Protein AF-0000000078833094 (afdb_homodimer)

Organism: Myxococcus xanthus (strain DK1622) (NCBI:txid246197)

Structure (mmCIF, N/CA/C/O backbone):
data_AF-0000000078833094-model_v1
#
loop_
_entity.id
_entity.type
_entity.pdbx_description
1 polymer Lipoprotein
#
loop_
_atom_site.group_PDB
_atom_site.id
_atom_site.type_symbol
_atom_site.label_atom_id
_atom_site.label_alt_id
_atom_site.label_comp_id
_atom_site.label_asym_id
_atom_site.label_entity_id
_atom_site.label_seq_id
_atom_site.pdbx_PDB_ins_code
_atom_site.Cartn_x
_atom_site.Cartn_y
_atom_site.Cartn_z
_atom_site.occupancy
_atom_site.B_iso_or_equiv
_atom_site.auth_seq_id
_atom_site.auth_comp_id
_atom_site.auth_asym_id
_atom_site.auth_atom_id
_atom_site.pdbx_PDB_model_num
ATOM 1 N N . MET A 1 1 ? 67.812 16.422 13.93 1 19.09 1 MET A N 1
ATOM 2 C CA . MET A 1 1 ? 69.062 15.672 13.641 1 19.09 1 MET A CA 1
ATOM 3 C C . MET A 1 1 ? 68.75 14.312 13.039 1 19.09 1 MET A C 1
ATOM 5 O O . MET A 1 1 ? 69.562 13.727 12.336 1 19.09 1 MET A O 1
ATOM 9 N N . ARG A 1 2 ? 67.812 13.516 13.664 1 22.06 2 ARG A N 1
ATOM 10 C CA . ARG A 1 2 ? 67.938 12.07 13.836 1 22.06 2 ARG A CA 1
ATOM 11 C C . ARG A 1 2 ? 67.625 11.336 12.523 1 22.06 2 ARG A C 1
ATOM 13 O O . ARG A 1 2 ? 66.562 11.477 11.945 1 22.06 2 ARG A O 1
ATOM 20 N N . SER A 1 3 ? 68.625 10.773 11.898 1 20.44 3 SER A N 1
ATOM 21 C CA . SER A 1 3 ? 68.875 10.414 10.5 1 20.44 3 SER A CA 1
ATOM 22 C C . SER A 1 3 ? 68.25 9.055 10.164 1 20.44 3 SER A C 1
ATOM 24 O O . SER A 1 3 ? 68.688 8.398 9.211 1 20.44 3 SER A O 1
ATOM 26 N N . PRO A 1 4 ? 67.188 8.516 10.914 1 25.22 4 PRO A N 1
ATOM 27 C CA . PRO A 1 4 ? 67.375 7.062 10.812 1 25.22 4 PRO A CA 1
ATOM 28 C C . PRO A 1 4 ? 67.312 6.566 9.367 1 25.22 4 PRO A C 1
ATOM 30 O O . PRO A 1 4 ? 66.625 7.168 8.531 1 25.22 4 PRO A O 1
ATOM 33 N N . ILE A 1 5 ? 68.25 5.68 9 1 21.48 5 ILE A N 1
ATOM 34 C CA . ILE A 1 5 ? 68.875 4.961 7.883 1 21.48 5 ILE A CA 1
ATOM 35 C C . ILE A 1 5 ? 67.875 3.969 7.297 1 21.48 5 ILE A C 1
ATOM 37 O O . ILE A 1 5 ? 67 3.451 8.016 1 21.48 5 ILE A O 1
ATOM 41 N N . ARG A 1 6 ? 68.062 3.299 5.902 1 21.16 6 ARG A N 1
ATOM 42 C CA . ARG A 1 6 ? 67.688 2.844 4.57 1 21.16 6 ARG A CA 1
ATOM 43 C C . ARG A 1 6 ? 67.438 1.337 4.555 1 21.16 6 ARG A C 1
ATOM 45 O O . ARG A 1 6 ? 66.938 0.789 3.561 1 21.16 6 ARG A O 1
ATOM 52 N N . PHE A 1 7 ? 67.438 0.347 5.641 1 20.3 7 PHE A N 1
ATOM 53 C CA . PHE A 1 7 ? 68.062 -0.897 5.188 1 20.3 7 PHE A CA 1
ATOM 54 C C . PHE A 1 7 ? 67.188 -1.587 4.152 1 20.3 7 PHE A C 1
ATOM 56 O O . PHE A 1 7 ? 66 -1.829 4.395 1 20.3 7 PHE A O 1
ATOM 63 N N . SER A 1 8 ? 67.5 -1.794 2.674 1 19.84 8 SER A N 1
ATOM 64 C CA . SER A 1 8 ? 67.188 -2.213 1.311 1 19.84 8 SER A CA 1
ATOM 65 C C . SER A 1 8 ? 67.25 -3.73 1.169 1 19.84 8 SER A C 1
ATOM 67 O O . SER A 1 8 ? 68.375 -4.301 1.062 1 19.84 8 SER A O 1
ATOM 69 N N . ALA A 1 9 ? 66.688 -4.625 2.064 1 19.42 9 ALA A N 1
ATOM 70 C CA . ALA A 1 9 ? 67.125 -6.02 1.892 1 19.42 9 ALA A CA 1
ATOM 71 C C . ALA A 1 9 ? 66.688 -6.551 0.528 1 19.42 9 ALA A C 1
ATOM 73 O O . ALA A 1 9 ? 65.5 -6.461 0.168 1 19.42 9 ALA A O 1
ATOM 74 N N . MET A 1 10 ? 67.562 -7.023 -0.534 1 19.27 10 MET A N 1
ATOM 75 C CA . MET A 1 10 ? 67.875 -7.465 -1.898 1 19.27 10 MET A CA 1
ATOM 76 C C . MET A 1 10 ? 67.5 -8.93 -2.084 1 19.27 10 MET A C 1
ATOM 78 O O . MET A 1 10 ? 68.375 -9.805 -2.09 1 19.27 10 MET A O 1
ATOM 82 N N . ILE A 1 11 ? 66.688 -9.68 -1.289 1 21.61 11 ILE A N 1
ATOM 83 C CA . ILE A 1 11 ? 66.875 -11.109 -1.502 1 21.61 11 ILE A CA 1
ATOM 84 C C . ILE A 1 11 ? 66.5 -11.461 -2.947 1 21.61 11 ILE A C 1
ATOM 86 O O . ILE A 1 11 ? 65.438 -11.078 -3.455 1 21.61 11 ILE A O 1
ATOM 90 N N . LEU A 1 12 ? 67.438 -12.25 -3.814 1 19.2 12 LEU A N 1
ATOM 91 C CA . LEU A 1 12 ? 67.938 -12.867 -5.027 1 19.2 12 LEU A CA 1
ATOM 92 C C . LEU A 1 12 ? 67.062 -13.992 -5.508 1 19.2 12 LEU A C 1
ATOM 94 O O . LEU A 1 12 ? 66.5 -14.742 -4.695 1 19.2 12 LEU A O 1
ATOM 98 N N . MET A 1 13 ? 66.562 -14.117 -6.969 1 20.55 13 MET A N 1
ATOM 99 C CA . MET A 1 13 ? 65.75 -14.672 -8.031 1 20.55 13 MET A CA 1
ATOM 100 C C . MET A 1 13 ? 66.188 -16.094 -8.391 1 20.55 13 MET A C 1
ATOM 102 O O . MET A 1 13 ? 65.812 -16.609 -9.438 1 20.55 13 MET A O 1
ATOM 106 N N . SER A 1 14 ? 66.812 -17.016 -7.594 1 20.16 14 SER A N 1
ATOM 107 C CA . SER A 1 14 ? 67.562 -18.062 -8.305 1 20.16 14 SER A CA 1
ATOM 108 C C . SER A 1 14 ? 66.562 -18.953 -9.078 1 20.16 14 SER A C 1
ATOM 110 O O . SER A 1 14 ? 65.562 -19.438 -8.531 1 20.16 14 SER A O 1
ATOM 112 N N . ALA A 1 15 ? 66.688 -19.141 -10.555 1 21.75 15 ALA A N 1
ATOM 113 C CA . ALA A 1 15 ? 66.188 -19.734 -11.773 1 21.75 15 ALA A CA 1
ATOM 114 C C . ALA A 1 15 ? 66.375 -21.25 -11.797 1 21.75 15 ALA A C 1
ATOM 116 O O . ALA A 1 15 ? 66.188 -21.891 -12.836 1 21.75 15 ALA A O 1
ATOM 117 N N . LEU A 1 16 ? 66.625 -22.062 -10.805 1 19.73 16 LEU A N 1
ATOM 118 C CA . LEU A 1 16 ? 67.312 -23.297 -11.195 1 19.73 16 LEU A CA 1
ATOM 119 C C . LEU A 1 16 ? 66.438 -24.125 -12.133 1 19.73 16 LEU A C 1
ATOM 121 O O . LEU A 1 16 ? 65.25 -24.25 -11.914 1 19.73 16 LEU A O 1
ATOM 125 N N . MET A 1 17 ? 66.938 -24.609 -13.445 1 22.25 17 MET A N 1
ATOM 126 C CA . MET A 1 17 ? 66.812 -25.312 -14.727 1 22.25 17 MET A CA 1
ATOM 127 C C . MET A 1 17 ? 66.562 -26.797 -14.508 1 22.25 17 MET A C 1
ATOM 129 O O . MET A 1 17 ? 67.438 -27.562 -14.172 1 22.25 17 MET A O 1
ATOM 133 N N . GLY A 1 18 ? 65.688 -27.266 -13.586 1 21.06 18 GLY A N 1
ATOM 134 C CA . GLY A 1 18 ? 65.875 -28.688 -13.359 1 21.06 18 GLY A CA 1
ATOM 135 C C . GLY A 1 18 ? 65.562 -29.531 -14.586 1 21.06 18 GLY A C 1
ATOM 136 O O . GLY A 1 18 ? 64.75 -29.141 -15.43 1 21.06 18 GLY A O 1
ATOM 137 N N . VAL A 1 19 ? 66.312 -30.625 -14.977 1 22.3 19 VAL A N 1
ATOM 138 C CA . VAL A 1 19 ? 66.75 -31.547 -16.016 1 22.3 19 VAL A CA 1
ATOM 139 C C . VAL A 1 19 ? 65.625 -32.531 -16.344 1 22.3 19 VAL A C 1
ATOM 141 O O . VAL A 1 19 ? 65.688 -33.219 -17.375 1 22.3 19 VAL A O 1
ATOM 144 N N . GLY A 1 20 ? 64.75 -33 -15.414 1 23.42 20 GLY A N 1
ATOM 145 C CA . GLY A 1 20 ? 64.688 -34.469 -15.43 1 23.42 20 GLY A CA 1
ATOM 146 C C . GLY A 1 20 ? 64.188 -35.031 -16.734 1 23.42 20 GLY A C 1
ATOM 147 O O . GLY A 1 20 ? 63.594 -34.281 -17.531 1 23.42 20 GLY A O 1
ATOM 148 N N . CYS A 1 21 ? 63.906 -36.469 -16.812 1 25.02 21 CYS A N 1
ATOM 149 C CA . CYS A 1 21 ? 63.906 -37.656 -17.641 1 25.02 21 CYS A CA 1
ATOM 150 C C . CYS A 1 21 ? 62.719 -37.688 -18.594 1 25.02 21 CYS A C 1
ATOM 152 O O . CYS A 1 21 ? 61.594 -37.375 -18.188 1 25.02 21 CYS A O 1
ATOM 154 N N . ASN A 1 22 ? 62.969 -37.781 -19.875 1 23.7 22 ASN A N 1
ATOM 155 C CA . ASN A 1 22 ? 62.281 -37.719 -21.156 1 23.7 22 ASN A CA 1
ATOM 156 C C . ASN A 1 22 ? 61.312 -38.906 -21.328 1 23.7 22 ASN A C 1
ATOM 158 O O . ASN A 1 22 ? 61.469 -39.688 -22.281 1 23.7 22 ASN A O 1
ATOM 162 N N . GLY A 1 23 ? 61 -39.656 -20.219 1 26.23 23 GLY A N 1
ATOM 163 C CA . GLY A 1 23 ? 60.5 -40.938 -20.641 1 26.23 23 GLY A CA 1
ATOM 164 C C . GLY A 1 23 ? 59.375 -40.844 -21.656 1 26.23 23 GLY A C 1
ATOM 165 O O . GLY A 1 23 ? 58.719 -39.781 -21.766 1 26.23 23 GLY A O 1
ATOM 166 N N . ALA A 1 24 ? 59.281 -41.906 -22.5 1 25.97 24 ALA A N 1
ATOM 167 C CA . ALA A 1 24 ? 58.531 -42.188 -23.719 1 25.97 24 ALA A CA 1
ATOM 168 C C . ALA A 1 24 ? 57.031 -42 -23.5 1 25.97 24 ALA A C 1
ATOM 170 O O . ALA A 1 24 ? 56.5 -42.312 -22.422 1 25.97 24 ALA A O 1
ATOM 171 N N . GLN A 1 25 ? 56.406 -41.062 -24.156 1 21.98 25 GLN A N 1
ATOM 172 C CA . GLN A 1 25 ? 55.062 -40.5 -24.156 1 21.98 25 GLN A CA 1
ATOM 173 C C . GLN A 1 25 ? 54.031 -41.562 -24.547 1 21.98 25 GLN A C 1
ATOM 175 O O . GLN A 1 25 ? 54.031 -42.062 -25.672 1 21.98 25 GLN A O 1
ATOM 180 N N . PRO A 1 2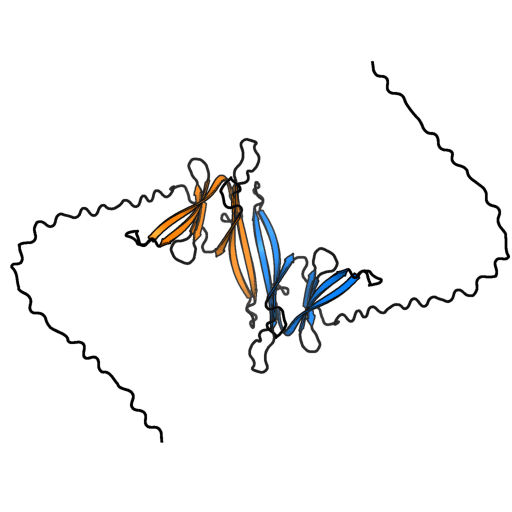6 ? 53.969 -42.656 -23.672 1 28.66 26 PRO A N 1
ATOM 181 C CA . PRO A 1 26 ? 53.062 -43.594 -24.328 1 28.66 26 PRO A CA 1
ATOM 182 C C . PRO A 1 26 ? 51.812 -42.906 -24.891 1 28.66 26 PRO A C 1
ATOM 184 O O . PRO A 1 26 ? 51.438 -41.844 -24.438 1 28.66 26 PRO A O 1
ATOM 187 N N . GLN A 1 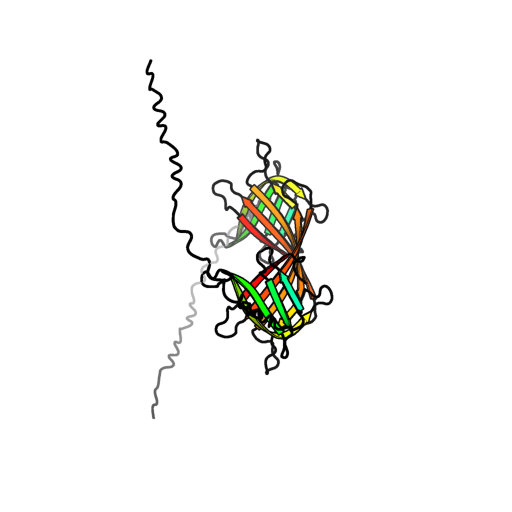27 ? 51.469 -43.344 -26.156 1 24.27 27 GLN A N 1
ATOM 188 C CA . GLN A 1 27 ? 50.375 -42.844 -26.984 1 24.27 27 GLN A CA 1
ATOM 189 C C . GLN A 1 27 ? 49.062 -42.812 -26.234 1 24.27 27 GLN A C 1
ATOM 191 O O . GLN A 1 27 ? 48.719 -43.781 -25.531 1 24.27 27 GLN A O 1
ATOM 196 N N . ASP A 1 28 ? 48.594 -41.625 -25.812 1 24.14 28 ASP A N 1
ATOM 197 C CA . ASP A 1 28 ? 47.406 -41.281 -25 1 24.14 28 ASP A CA 1
ATOM 198 C C . ASP A 1 28 ? 46.156 -42 -25.516 1 24.14 28 ASP A C 1
ATOM 200 O O . ASP A 1 28 ? 45.875 -41.969 -26.719 1 24.14 28 ASP A O 1
ATOM 204 N N . PRO A 1 29 ? 45.812 -43.094 -24.812 1 28.05 29 PRO A N 1
ATOM 205 C CA . PRO A 1 29 ? 44.625 -43.844 -25.188 1 28.05 29 PRO A CA 1
ATOM 206 C C . PRO A 1 29 ? 43.469 -42.938 -25.641 1 28.05 29 PRO A C 1
ATOM 208 O O . PRO A 1 29 ? 43.5 -41.719 -25.359 1 28.05 29 PRO A O 1
ATOM 211 N N . ALA A 1 30 ? 42.438 -43.594 -26.453 1 25.11 30 ALA A N 1
ATOM 212 C CA . ALA A 1 30 ? 41.25 -43.125 -27.141 1 25.11 30 ALA A CA 1
ATOM 213 C C . ALA A 1 30 ? 40.406 -42.219 -26.234 1 25.11 30 ALA A C 1
ATOM 215 O O . ALA A 1 30 ? 40.375 -42.406 -25.016 1 25.11 30 ALA A O 1
ATOM 216 N N . ALA A 1 31 ? 40.344 -40.875 -26.547 1 24.47 31 ALA A N 1
ATOM 217 C CA . ALA A 1 31 ? 39.469 -39.844 -26 1 24.47 31 ALA A CA 1
ATOM 218 C C . ALA A 1 31 ? 38.094 -40.375 -25.703 1 24.47 31 ALA A C 1
ATOM 220 O O . ALA A 1 31 ? 37.344 -40.75 -26.609 1 24.47 31 ALA A O 1
ATOM 221 N N . GLU A 1 32 ? 37.938 -41.25 -24.719 1 25.22 32 GLU A N 1
ATOM 222 C CA . GLU A 1 32 ? 36.562 -41.594 -24.422 1 25.22 32 GLU A CA 1
ATOM 223 C C . GLU A 1 32 ? 35.656 -40.375 -24.391 1 25.22 32 GLU A C 1
ATOM 225 O O . GLU A 1 32 ? 36 -39.344 -23.781 1 25.22 32 GLU A O 1
ATOM 230 N N . ALA A 1 33 ? 34.812 -40.188 -25.406 1 23.88 33 ALA A N 1
ATOM 231 C CA . ALA A 1 33 ? 33.75 -39.188 -25.484 1 23.88 33 ALA A CA 1
ATOM 232 C C . ALA A 1 33 ? 33.031 -39.062 -24.156 1 23.88 33 ALA A C 1
ATOM 234 O O . ALA A 1 33 ? 32.5 -40.031 -23.641 1 23.88 33 ALA A O 1
ATOM 235 N N . GLU A 1 34 ? 33.594 -38.281 -23.25 1 25.84 34 GLU A N 1
ATOM 236 C CA . GLU A 1 34 ? 32.812 -37.969 -22.062 1 25.84 34 GLU A CA 1
ATOM 237 C C . GLU A 1 34 ? 31.344 -37.719 -22.438 1 25.84 34 GLU A C 1
ATOM 239 O O . GLU A 1 34 ? 31.047 -36.812 -23.219 1 25.84 34 GLU A O 1
ATOM 244 N N . VAL A 1 35 ? 30.562 -38.75 -22.531 1 23.75 35 VAL A N 1
ATOM 245 C CA . VAL A 1 35 ? 29.125 -38.562 -22.547 1 23.75 35 VAL A CA 1
ATOM 246 C C . VAL A 1 35 ? 28.719 -37.531 -21.5 1 23.75 35 VAL A C 1
ATOM 248 O O . VAL A 1 35 ? 28.875 -37.781 -20.297 1 23.75 35 VAL A O 1
ATOM 251 N N . ILE A 1 36 ? 29.031 -36.281 -21.734 1 25.14 36 ILE A N 1
ATOM 252 C CA . ILE A 1 36 ? 28.359 -35.25 -20.906 1 25.14 36 ILE A CA 1
ATOM 253 C C . ILE A 1 36 ? 26.891 -35.625 -20.75 1 25.14 36 ILE A C 1
ATOM 255 O O . ILE A 1 36 ? 26.141 -35.656 -21.719 1 25.14 36 ILE A O 1
ATOM 259 N N . ALA A 1 37 ? 26.641 -36.438 -19.797 1 25.23 37 ALA A N 1
ATOM 260 C CA . ALA A 1 37 ? 25.234 -36.594 -19.422 1 25.23 37 ALA A CA 1
ATOM 261 C C . ALA A 1 37 ? 24.516 -35.281 -19.391 1 25.23 37 ALA A C 1
ATOM 263 O O . ALA A 1 37 ? 24.906 -34.344 -18.656 1 25.23 37 ALA A O 1
ATOM 264 N N . GLU A 1 38 ? 24.094 -34.75 -20.516 1 25.78 38 GLU A N 1
ATOM 265 C CA . GLU A 1 38 ? 23.094 -33.688 -20.484 1 25.78 38 GLU A CA 1
ATOM 266 C C . GLU A 1 38 ? 22.062 -33.906 -19.391 1 25.78 38 GLU A C 1
ATOM 268 O O . GLU A 1 38 ? 21.266 -34.844 -19.469 1 25.78 38 GLU A O 1
ATOM 273 N N . THR A 1 39 ? 22.484 -33.906 -18.125 1 25.45 39 THR A N 1
ATOM 274 C CA . THR A 1 39 ? 21.359 -33.906 -17.188 1 25.45 39 THR A CA 1
ATOM 275 C C . THR A 1 39 ? 20.203 -33.094 -17.734 1 25.45 39 THR A C 1
ATOM 277 O O . THR A 1 39 ? 20.344 -31.906 -18.047 1 25.45 39 THR A O 1
ATOM 280 N N . ALA A 1 40 ? 19.406 -33.75 -18.484 1 25.73 40 ALA A N 1
ATOM 281 C CA . ALA A 1 40 ? 18.094 -33.219 -18.812 1 25.73 40 ALA A CA 1
ATOM 282 C C . ALA A 1 40 ? 17.484 -32.469 -17.641 1 25.73 40 ALA A C 1
ATOM 284 O O . ALA A 1 40 ? 17.203 -33.062 -16.594 1 25.73 40 ALA A O 1
ATOM 285 N N . GLU A 1 41 ? 18.031 -31.312 -17.266 1 30.92 41 GLU A N 1
ATOM 286 C CA . GLU A 1 41 ? 17.188 -30.469 -16.422 1 30.92 41 GLU A CA 1
ATOM 287 C C . GLU A 1 41 ? 15.711 -30.672 -16.734 1 30.92 41 GLU A C 1
ATOM 289 O O . GLU A 1 41 ? 15.273 -30.391 -17.859 1 30.92 41 GLU A O 1
ATOM 294 N N . VAL A 1 42 ? 15.172 -31.688 -16.219 1 29.27 42 VAL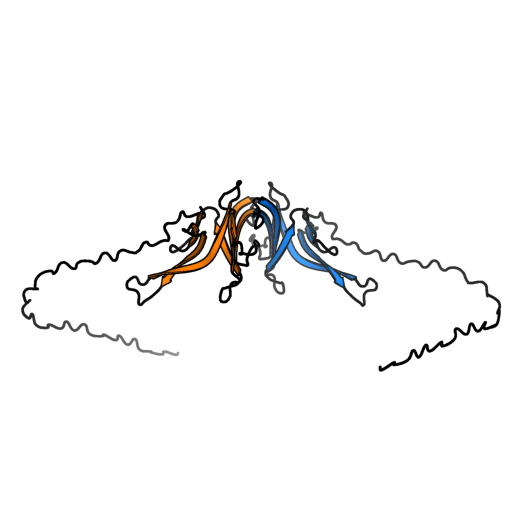 A N 1
ATOM 295 C CA . VAL A 1 42 ? 13.719 -31.797 -16.25 1 29.27 42 VAL A CA 1
ATOM 296 C C . VAL A 1 42 ? 13.086 -30.406 -16.078 1 29.27 42 VAL A C 1
ATOM 298 O O . VAL A 1 42 ? 13.156 -29.828 -15 1 29.27 42 VAL A O 1
ATOM 301 N N . LYS A 1 43 ? 13.266 -29.547 -16.984 1 33.34 43 LYS A N 1
ATOM 302 C CA . LYS A 1 43 ? 12.297 -28.453 -17.109 1 33.34 43 LYS A CA 1
ATOM 303 C C . LYS A 1 43 ? 10.875 -28.969 -16.922 1 33.34 43 LYS A C 1
ATOM 305 O O . LYS A 1 43 ? 10.18 -29.281 -17.891 1 33.34 43 LYS A O 1
ATOM 310 N N . GLN A 1 44 ? 10.734 -29.953 -16.125 1 32.88 44 GLN A N 1
ATOM 311 C CA . GLN A 1 44 ? 9.328 -30.266 -15.875 1 32.88 44 GLN A CA 1
ATOM 312 C C . GLN A 1 44 ? 8.555 -29.031 -15.43 1 32.88 44 GLN A C 1
ATOM 314 O O . GLN A 1 44 ? 8.469 -28.75 -14.234 1 32.88 44 GLN A O 1
ATOM 319 N N . GLY A 1 45 ? 9.008 -27.859 -15.836 1 35.72 45 GLY A N 1
ATOM 320 C CA . GLY A 1 45 ? 8.055 -26.797 -15.578 1 35.72 45 GLY A CA 1
ATOM 321 C C . GLY A 1 45 ? 6.613 -27.219 -15.789 1 35.72 45 GLY A C 1
ATOM 322 O O . GLY A 1 45 ? 6.328 -28.047 -16.656 1 35.72 45 GLY A O 1
ATOM 323 N N . ALA A 1 46 ? 5.867 -27.625 -14.82 1 38.59 46 ALA A N 1
ATOM 324 C CA . ALA A 1 46 ? 4.449 -27.75 -15.141 1 38.59 46 ALA A CA 1
ATOM 325 C C . ALA A 1 46 ? 4.09 -26.922 -16.375 1 38.59 46 ALA A C 1
ATOM 327 O O . ALA A 1 46 ? 4.285 -25.703 -16.375 1 38.59 46 ALA A O 1
ATOM 328 N N . VAL A 1 47 ? 4.426 -27.25 -17.516 1 43.75 47 VAL A N 1
ATOM 329 C CA . VAL A 1 47 ? 4.191 -26.672 -18.828 1 43.75 47 VAL A CA 1
ATOM 330 C C . VAL A 1 47 ? 2.82 -26 -18.875 1 43.75 47 VAL A C 1
ATOM 332 O O . VAL A 1 47 ? 2.041 -26.219 -19.797 1 43.75 47 VAL A O 1
ATOM 335 N N . GLY A 1 48 ? 2.092 -26.109 -17.781 1 58.53 48 GLY A N 1
ATOM 336 C CA . GLY A 1 48 ? 0.808 -25.469 -18 1 58.53 48 GLY A CA 1
ATOM 337 C C . GLY A 1 48 ? 0.933 -24.016 -18.391 1 58.53 48 GLY A C 1
ATOM 338 O O . GLY A 1 48 ? 2.02 -23.438 -18.328 1 58.53 48 GLY A O 1
ATOM 339 N N . ASP A 1 49 ? 0.005 -23.484 -19.125 1 85.75 49 ASP A N 1
ATOM 340 C CA . ASP A 1 49 ? -0.079 -22.094 -19.562 1 85.75 49 ASP A CA 1
ATOM 341 C C . ASP A 1 49 ? 0.048 -21.141 -18.375 1 85.75 49 ASP A C 1
ATOM 343 O O . ASP A 1 49 ? -0.673 -21.266 -17.391 1 85.75 49 ASP A O 1
ATOM 347 N N . VAL A 1 50 ? 1.186 -20.469 -18.391 1 92.69 50 VAL A N 1
ATOM 348 C CA . VAL A 1 50 ? 1.392 -19.469 -17.344 1 92.69 50 VAL A CA 1
ATOM 349 C C . VAL A 1 50 ? 0.295 -18.422 -17.422 1 92.69 50 VAL A C 1
ATOM 351 O O . VAL A 1 50 ? 0.083 -17.812 -18.469 1 92.69 50 VAL A O 1
ATOM 354 N N . VAL A 1 51 ? -0.375 -18.266 -16.297 1 96.12 51 VAL A N 1
ATOM 355 C CA . VAL A 1 51 ? -1.487 -17.328 -16.234 1 96.12 51 VAL A CA 1
ATOM 356 C C . VAL A 1 51 ? -0.997 -15.992 -15.695 1 96.12 51 VAL A C 1
ATOM 358 O O . VAL A 1 51 ? -1.516 -14.938 -16.062 1 96.12 51 VAL A O 1
ATOM 361 N N . LEU A 1 52 ? 0.005 -16.078 -14.828 1 97.75 52 LEU A N 1
ATOM 362 C CA . LEU A 1 52 ? 0.639 -14.898 -14.234 1 97.75 52 LEU A CA 1
ATOM 363 C C . LEU A 1 52 ? 2.098 -15.188 -13.891 1 97.75 52 LEU A C 1
ATOM 365 O O . LEU A 1 52 ? 2.418 -16.25 -13.352 1 97.75 52 LEU A O 1
ATOM 369 N N . ARG A 1 53 ? 2.932 -14.305 -14.219 1 97.19 53 ARG A N 1
ATOM 370 C CA . ARG A 1 53 ? 4.332 -14.367 -13.82 1 97.19 53 ARG A CA 1
ATOM 371 C C . ARG A 1 53 ? 4.84 -12.992 -13.398 1 97.19 53 ARG A C 1
ATOM 373 O O . ARG A 1 53 ? 4.652 -12.008 -14.117 1 97.19 53 ARG A O 1
ATOM 380 N N . CYS A 1 54 ? 5.387 -12.945 -12.305 1 97.62 54 CYS A N 1
ATOM 381 C CA . CYS A 1 54 ? 6.016 -11.734 -11.797 1 97.62 54 CYS A CA 1
ATOM 382 C C . CYS A 1 54 ? 7.469 -11.992 -11.414 1 97.62 54 CYS A C 1
ATOM 384 O O . CYS A 1 54 ? 7.746 -12.812 -10.539 1 97.62 54 CYS A O 1
ATOM 386 N N . ASP A 1 55 ? 8.312 -11.227 -11.93 1 95.81 55 ASP A N 1
ATOM 387 C CA . ASP A 1 55 ? 9.742 -11.445 -11.719 1 95.81 55 ASP A CA 1
ATOM 388 C C . ASP A 1 55 ? 10.297 -10.492 -10.672 1 95.81 55 ASP A C 1
ATOM 390 O O . ASP A 1 55 ? 9.938 -9.312 -10.648 1 95.81 55 ASP A O 1
ATOM 394 N N . GLU A 1 56 ? 11.07 -11.031 -9.859 1 91.94 56 GLU A N 1
ATOM 395 C CA . GLU A 1 56 ? 11.867 -10.164 -9 1 91.94 56 GLU A CA 1
ATOM 396 C C . GLU A 1 56 ? 13.109 -9.656 -9.734 1 91.94 56 GLU A C 1
ATOM 398 O O . GLU A 1 56 ? 13.523 -10.234 -10.742 1 91.94 56 GLU A O 1
ATOM 403 N N . PHE A 1 57 ? 13.578 -8.484 -9.312 1 76.75 57 PHE A N 1
ATOM 404 C CA . PHE A 1 57 ? 14.688 -7.828 -9.992 1 76.75 57 PHE A CA 1
ATOM 405 C C . PHE A 1 57 ? 15.891 -8.758 -10.094 1 76.75 57 PHE A C 1
ATOM 407 O O . PHE A 1 57 ? 16.547 -8.828 -11.133 1 76.75 57 PHE A O 1
ATOM 414 N N . GLN A 1 58 ? 16.234 -9.531 -9.062 1 68.5 58 GLN A N 1
ATOM 415 C CA . GLN A 1 58 ? 17.5 -10.258 -9.133 1 68.5 58 GLN A CA 1
ATOM 416 C C . GLN A 1 58 ? 17.266 -11.766 -8.992 1 68.5 58 GLN A C 1
ATOM 418 O O . GLN A 1 58 ? 16.422 -12.195 -8.211 1 68.5 58 GLN A O 1
ATOM 423 N N . GLY A 1 59 ? 18.047 -12.523 -9.82 1 69.69 59 GLY A N 1
ATOM 424 C CA . GLY A 1 59 ? 18.375 -13.898 -9.469 1 69.69 59 GLY A CA 1
ATOM 425 C C . GLY A 1 59 ? 17.391 -14.906 -10.016 1 69.69 59 GLY A C 1
ATOM 426 O O . GLY A 1 59 ? 17.312 -16.031 -9.539 1 69.69 59 GLY A O 1
ATOM 427 N N . GLY A 1 60 ? 16.469 -14.5 -10.898 1 81.75 60 GLY A N 1
ATOM 428 C CA . GLY A 1 60 ? 15.562 -15.492 -11.461 1 81.75 60 GLY A CA 1
ATOM 429 C C . GLY A 1 60 ? 14.383 -15.805 -10.562 1 81.75 60 GLY A C 1
ATOM 430 O O . GLY A 1 60 ? 13.555 -16.656 -10.898 1 81.75 60 GLY A O 1
ATOM 431 N N . THR A 1 61 ? 14.352 -15.148 -9.422 1 90.44 61 THR A N 1
ATOM 432 C CA . THR A 1 61 ? 13.234 -15.336 -8.5 1 90.44 61 THR A CA 1
ATOM 433 C C . THR A 1 61 ? 11.953 -14.742 -9.078 1 90.44 61 THR A C 1
ATOM 435 O O . THR A 1 61 ? 11.969 -13.633 -9.617 1 90.44 61 THR A O 1
ATOM 438 N N . HIS A 1 62 ? 10.914 -15.594 -9.016 1 95.44 62 HIS A N 1
ATOM 439 C CA . HIS A 1 62 ? 9.648 -15.094 -9.539 1 95.44 62 HIS A CA 1
ATOM 440 C C . HIS A 1 62 ? 8.461 -15.812 -8.898 1 95.44 62 HIS A C 1
ATOM 442 O O . HIS A 1 62 ? 8.641 -16.844 -8.25 1 95.44 62 HIS A O 1
ATOM 448 N N . LEU A 1 63 ? 7.414 -15.156 -9.031 1 96.88 63 LEU A N 1
ATOM 449 C CA . LEU A 1 63 ? 6.125 -15.758 -8.711 1 96.88 63 LEU A CA 1
ATOM 450 C C . LEU A 1 63 ? 5.379 -16.156 -9.984 1 96.88 63 LEU A C 1
ATOM 452 O O . LEU A 1 63 ? 5.375 -15.414 -10.969 1 96.88 63 LEU A O 1
ATOM 456 N N . GLU A 1 64 ? 4.77 -17.344 -9.906 1 97.06 64 GLU A N 1
ATOM 457 C CA . GLU A 1 64 ? 4.008 -17.75 -11.078 1 97.06 64 GLU A CA 1
ATOM 458 C C . GLU A 1 64 ? 2.703 -18.438 -10.672 1 97.06 64 GLU A C 1
ATOM 460 O O . GLU A 1 64 ? 2.627 -19.062 -9.617 1 97.06 64 GLU A O 1
ATOM 465 N N . VAL A 1 65 ? 1.763 -18.281 -11.461 1 97.5 65 VAL A N 1
ATOM 466 C CA . VAL A 1 65 ? 0.522 -19.047 -11.461 1 97.5 65 VAL A CA 1
ATOM 467 C C . VAL A 1 65 ? 0.387 -19.812 -12.766 1 97.5 65 VAL A C 1
ATOM 469 O O . VAL A 1 65 ? 0.38 -19.219 -13.852 1 97.5 65 VAL A O 1
ATOM 472 N N . VAL A 1 66 ? 0.263 -21.125 -12.625 1 96.56 66 VAL A N 1
ATOM 473 C CA . VAL A 1 66 ? 0.239 -21.953 -13.82 1 96.56 66 VAL A CA 1
ATOM 474 C C . VAL A 1 66 ? -1.051 -22.781 -13.852 1 96.56 66 VAL A C 1
ATOM 476 O O . VAL A 1 66 ? -1.58 -23.156 -12.805 1 96.56 66 VAL A O 1
ATOM 479 N N . GLN A 1 67 ? -1.554 -22.922 -15.047 1 95.5 67 GLN A N 1
ATOM 480 C CA . GLN A 1 67 ? -2.672 -23.844 -15.242 1 95.5 67 GLN A CA 1
ATOM 481 C C . GLN A 1 67 ? -2.191 -25.281 -15.336 1 95.5 67 GLN A C 1
ATOM 483 O O . GLN A 1 67 ? -1.265 -25.594 -16.078 1 95.5 67 GLN A O 1
ATOM 488 N N . THR A 1 68 ? -2.811 -26.109 -14.5 1 92.31 68 THR A N 1
ATOM 489 C CA . THR A 1 68 ? -2.508 -27.531 -14.516 1 92.31 68 THR A CA 1
ATOM 490 C C . THR A 1 68 ? -3.676 -28.328 -15.094 1 92.31 68 THR A C 1
ATOM 492 O O . THR A 1 68 ? -4.688 -27.75 -15.5 1 92.31 68 THR A O 1
ATOM 495 N N . ALA A 1 69 ? -3.463 -29.625 -15.156 1 90.56 69 ALA A N 1
ATOM 496 C CA . ALA A 1 69 ? -4.516 -30.484 -15.68 1 90.56 69 ALA A CA 1
ATOM 497 C C . ALA A 1 69 ? -5.762 -30.422 -14.797 1 90.56 69 ALA A C 1
ATOM 499 O O . ALA A 1 69 ? -6.883 -30.578 -15.289 1 90.56 69 ALA A O 1
ATOM 500 N N . THR A 1 70 ? -5.594 -30.094 -13.555 1 90 70 THR A N 1
ATOM 501 C CA . THR A 1 70 ? -6.711 -30.203 -12.625 1 90 70 THR A CA 1
ATOM 502 C C . THR A 1 70 ? -7.102 -28.828 -12.094 1 90 70 THR A C 1
ATOM 504 O O . THR A 1 70 ? -8.016 -28.703 -11.281 1 90 70 THR A O 1
ATOM 507 N N . GLY A 1 71 ? -6.441 -27.828 -12.516 1 96 71 GLY A N 1
ATOM 508 C CA . GLY A 1 71 ? -6.75 -26.5 -12 1 96 71 GLY A CA 1
ATOM 509 C C . GLY A 1 71 ? -5.605 -25.516 -12.164 1 96 71 GLY A C 1
ATOM 510 O O . GLY A 1 71 ? -5.09 -25.344 -13.273 1 96 71 GLY A O 1
ATOM 511 N N . PHE A 1 72 ? -5.277 -24.891 -11.078 1 96.19 72 PHE A N 1
ATOM 512 C CA . PHE A 1 72 ? -4.219 -23.891 -11.078 1 96.19 72 PHE A CA 1
ATOM 513 C C . PHE A 1 72 ? -3.297 -24.062 -9.883 1 96.19 72 PHE A C 1
ATOM 515 O O . PHE A 1 72 ? -3.717 -24.578 -8.844 1 96.19 72 PHE A O 1
ATOM 522 N N . GLU A 1 73 ? -2.072 -23.641 -10.055 1 96.38 73 GLU A N 1
ATOM 523 C CA . GLU A 1 73 ? -1.1 -23.672 -8.969 1 96.38 73 GLU A CA 1
ATOM 524 C C . GLU A 1 73 ? -0.272 -22.391 -8.922 1 96.38 73 GLU A C 1
ATOM 526 O O . GLU A 1 73 ? 0.208 -21.922 -9.953 1 96.38 73 GLU A O 1
ATOM 531 N N . ALA A 1 74 ? -0.183 -21.859 -7.766 1 96.69 74 ALA A N 1
ATOM 532 C CA . ALA A 1 74 ? 0.71 -20.719 -7.562 1 96.69 74 ALA A CA 1
ATOM 533 C C . ALA A 1 74 ? 1.977 -21.141 -6.824 1 96.69 74 ALA A C 1
ATOM 535 O O . ALA A 1 74 ? 1.917 -21.938 -5.879 1 96.69 74 ALA A O 1
ATOM 536 N N . ALA A 1 75 ? 3.115 -20.531 -7.254 1 95.31 75 ALA A N 1
ATOM 537 C CA . ALA A 1 75 ? 4.383 -20.875 -6.613 1 95.31 75 ALA A CA 1
ATOM 538 C C . ALA A 1 75 ? 5.34 -19.688 -6.613 1 95.31 75 ALA A C 1
ATOM 540 O O . ALA A 1 75 ? 5.301 -18.844 -7.512 1 95.31 75 ALA A O 1
ATOM 541 N N . TYR A 1 76 ? 6.059 -19.672 -5.586 1 94.75 76 TYR A N 1
ATOM 542 C CA . TYR A 1 76 ? 7.207 -18.766 -5.512 1 94.75 76 TYR A CA 1
ATOM 543 C C . TYR A 1 76 ? 8.508 -19.516 -5.789 1 94.75 76 TYR A C 1
ATOM 545 O O . TYR A 1 76 ? 8.859 -20.453 -5.062 1 94.75 76 TYR A O 1
ATOM 553 N N . VAL A 1 77 ? 9.18 -19.141 -6.867 1 93.12 77 VAL A N 1
ATOM 554 C CA . VAL A 1 77 ? 10.367 -19.859 -7.32 1 93.12 77 VAL A CA 1
ATOM 555 C C . VAL A 1 77 ? 11.609 -19.016 -7.055 1 93.12 77 VAL A C 1
ATOM 557 O O . VAL A 1 77 ? 11.68 -17.859 -7.469 1 93.12 77 VAL A O 1
ATOM 560 N N . SER A 1 78 ? 12.508 -19.578 -6.34 1 89.38 78 SER A N 1
ATOM 561 C CA . SER A 1 78 ? 13.75 -18.875 -6.043 1 89.38 78 SER A CA 1
ATOM 562 C C . SER A 1 78 ? 14.969 -19.766 -6.27 1 89.38 78 SER A C 1
ATOM 564 O O . SER A 1 78 ? 14.836 -21 -6.312 1 89.38 78 SER A O 1
ATOM 566 N N . GLU A 1 79 ? 16.109 -19.062 -6.512 1 83.56 79 GLU A N 1
ATOM 567 C CA . GLU A 1 79 ? 17.375 -19.781 -6.598 1 83.56 79 GLU A CA 1
ATOM 568 C C . GLU A 1 79 ? 18.125 -19.734 -5.27 1 83.56 79 GLU A C 1
ATOM 570 O O . GLU A 1 79 ? 18.391 -18.656 -4.73 1 83.56 79 GLU A O 1
ATOM 575 N N . GLU A 1 80 ? 18.359 -20.844 -4.707 1 80.75 80 GLU A N 1
ATOM 576 C CA . GLU A 1 80 ? 19.062 -20.906 -3.422 1 80.75 80 GLU A CA 1
ATOM 577 C C . GLU A 1 80 ? 20.453 -21.516 -3.574 1 80.75 80 GLU A C 1
ATOM 579 O O . GLU A 1 80 ? 20.688 -22.297 -4.492 1 80.75 80 GLU A O 1
ATOM 584 N N . TYR A 1 81 ? 21.281 -20.953 -2.672 1 80.12 81 TYR A N 1
ATOM 585 C CA . TYR A 1 81 ? 22.656 -21.438 -2.678 1 80.12 81 TYR A CA 1
ATOM 586 C C . TYR A 1 81 ? 22.766 -22.766 -1.947 1 80.12 81 TYR A C 1
ATOM 588 O O . TYR A 1 81 ? 22.188 -22.938 -0.868 1 80.12 81 TYR A O 1
ATOM 596 N N . ASP A 1 82 ? 23.234 -23.781 -2.645 1 77.75 82 ASP A N 1
ATOM 597 C CA . ASP A 1 82 ? 23.594 -25.062 -2.061 1 77.75 82 ASP A CA 1
ATOM 598 C C . ASP A 1 82 ? 25.047 -25.422 -2.367 1 77.75 82 ASP A C 1
ATOM 600 O O . ASP A 1 82 ? 25.375 -25.812 -3.492 1 77.75 82 ASP A O 1
ATOM 604 N N . PRO A 1 83 ? 25.891 -25.203 -1.323 1 74.06 83 PRO A N 1
ATOM 605 C CA . PRO A 1 83 ? 27.312 -25.453 -1.559 1 74.06 83 PRO A CA 1
ATOM 606 C C . PRO A 1 83 ? 27.594 -26.906 -1.986 1 74.06 83 PRO A C 1
ATOM 608 O O . PRO A 1 83 ? 28.656 -27.188 -2.52 1 74.06 83 PRO A O 1
ATOM 611 N N . TRP A 1 84 ? 26.625 -27.672 -1.68 1 77.75 84 TRP A N 1
ATOM 612 C CA . TRP A 1 84 ? 26.859 -29.078 -1.961 1 77.75 84 TRP A CA 1
ATOM 613 C C . TRP A 1 84 ? 26.391 -29.438 -3.365 1 77.75 84 TRP A C 1
ATOM 615 O O . TRP A 1 84 ? 26.641 -30.547 -3.844 1 77.75 84 TRP A O 1
ATOM 625 N N . ASP A 1 85 ? 25.609 -28.438 -3.871 1 63.75 85 ASP A N 1
ATOM 626 C CA . ASP A 1 85 ? 25.203 -28.641 -5.258 1 63.75 85 ASP A CA 1
ATOM 627 C C . ASP A 1 85 ? 26.312 -28.234 -6.219 1 63.75 85 ASP A C 1
ATOM 629 O O . ASP A 1 85 ? 27.031 -27.25 -5.984 1 63.75 85 ASP A O 1
ATOM 633 N N . CYS A 1 86 ? 26.547 -29.094 -7.184 1 70.69 86 CYS A N 1
ATOM 634 C CA . CYS A 1 86 ? 27.578 -28.828 -8.18 1 70.69 86 CYS A CA 1
ATOM 635 C C . CYS A 1 86 ? 27.422 -27.438 -8.773 1 70.69 86 CYS A C 1
ATOM 637 O O . CYS A 1 86 ? 28.406 -26.797 -9.148 1 70.69 86 CYS A O 1
ATOM 639 N N . ARG A 1 87 ? 26.172 -27.062 -8.922 1 67.06 87 ARG A N 1
ATOM 640 C CA . ARG A 1 87 ? 25.906 -25.734 -9.492 1 67.06 87 ARG A CA 1
ATOM 641 C C . ARG A 1 87 ? 25.969 -24.656 -8.422 1 67.06 87 ARG A C 1
ATOM 643 O O . ARG A 1 87 ? 25.844 -23.469 -8.719 1 67.06 87 ARG A O 1
ATOM 650 N N . CYS A 1 88 ? 26.047 -25.062 -7.332 1 76.5 88 CYS A N 1
ATOM 651 C CA . CYS A 1 88 ? 26.125 -24.203 -6.156 1 76.5 88 CYS A CA 1
ATOM 652 C C . CYS A 1 88 ? 24.797 -23.5 -5.906 1 76.5 88 CYS A C 1
ATOM 654 O O . CYS A 1 88 ? 24.656 -22.781 -4.914 1 76.5 88 CYS A O 1
ATOM 656 N N . THR A 1 89 ? 23.891 -23.766 -7.059 1 77.62 89 THR A N 1
ATOM 657 C CA . THR A 1 89 ? 22.562 -23.203 -6.82 1 77.62 89 THR A CA 1
ATOM 658 C C . THR A 1 89 ? 21.484 -24.203 -7.211 1 77.62 89 THR A C 1
ATOM 660 O O . THR A 1 89 ? 21.734 -25.125 -7.992 1 77.62 89 THR A O 1
ATOM 663 N N . TYR A 1 90 ? 20.469 -24.281 -6.438 1 81.81 90 TYR A N 1
ATOM 664 C CA . TYR A 1 90 ? 19.312 -25.062 -6.855 1 81.81 90 TYR A CA 1
ATOM 665 C C . TYR A 1 90 ? 18.047 -24.219 -6.852 1 81.81 90 TYR A C 1
ATOM 667 O O . TYR A 1 90 ? 17.969 -23.203 -6.145 1 81.81 90 TYR A O 1
ATOM 675 N N . THR A 1 91 ? 17.141 -24.578 -7.715 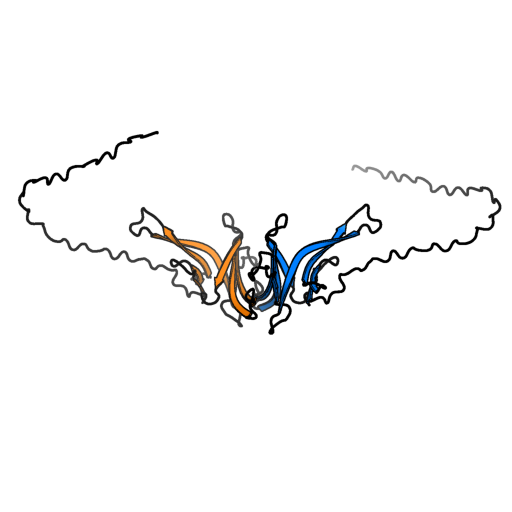1 84.5 91 THR A N 1
ATOM 676 C CA . THR A 1 91 ? 15.844 -23.906 -7.812 1 84.5 91 THR A CA 1
ATOM 677 C C . THR A 1 91 ? 14.883 -24.422 -6.746 1 84.5 91 THR A C 1
ATOM 679 O O . THR A 1 91 ? 14.648 -25.641 -6.645 1 84.5 91 THR A O 1
ATOM 682 N N . LYS A 1 92 ? 14.469 -23.547 -5.848 1 88.31 92 LYS A N 1
ATOM 683 C CA . LYS A 1 92 ? 13.453 -23.875 -4.844 1 88.31 92 LYS A CA 1
ATOM 684 C C . LYS A 1 92 ? 12.078 -23.375 -5.27 1 88.31 92 LYS A C 1
ATOM 686 O O . LYS A 1 92 ? 11.906 -22.188 -5.566 1 88.31 92 LYS A O 1
ATOM 691 N N . ARG A 1 93 ? 11.188 -24.25 -5.32 1 91.5 93 ARG A N 1
ATOM 692 C CA . ARG A 1 93 ? 9.812 -23.938 -5.68 1 91.5 93 ARG A CA 1
ATOM 693 C C . ARG A 1 93 ? 8.883 -24.109 -4.48 1 91.5 93 ARG A C 1
ATOM 695 O O . ARG A 1 93 ? 8.656 -25.234 -4.02 1 91.5 93 ARG A O 1
ATOM 702 N N . GLU A 1 94 ? 8.375 -23.047 -3.988 1 90.94 94 GLU A N 1
ATOM 703 C CA . GLU A 1 94 ? 7.43 -23.094 -2.877 1 90.94 94 GLU A CA 1
ATOM 704 C C . GLU A 1 94 ? 5.996 -22.922 -3.367 1 90.94 94 GLU A C 1
ATOM 706 O O . GLU A 1 94 ? 5.641 -21.875 -3.906 1 90.94 94 GLU A O 1
ATOM 711 N N . ILE A 1 95 ? 5.285 -23.906 -3.098 1 92.94 95 ILE A N 1
ATOM 712 C CA . ILE A 1 95 ? 3.891 -23.859 -3.529 1 92.94 95 ILE A CA 1
ATOM 713 C C . ILE A 1 95 ? 3.078 -23 -2.566 1 92.94 95 ILE A C 1
ATOM 715 O O . ILE A 1 95 ? 3.061 -23.25 -1.36 1 92.94 95 ILE A O 1
ATOM 719 N N . LEU A 1 96 ? 2.391 -22.047 -3.156 1 94.31 96 LEU A N 1
ATOM 720 C CA . LEU A 1 96 ? 1.6 -21.125 -2.35 1 94.31 96 LEU A CA 1
ATOM 721 C C . LEU A 1 96 ? 0.161 -21.625 -2.217 1 94.31 96 LEU A C 1
ATOM 723 O O . LEU A 1 96 ? -0.497 -21.359 -1.208 1 94.31 96 LEU A O 1
ATOM 727 N N . GLY A 1 97 ? -0.303 -22.297 -3.254 1 94.25 97 GLY A N 1
ATOM 728 C CA . GLY A 1 97 ? -1.661 -22.828 -3.23 1 94.25 97 GLY A CA 1
ATOM 729 C C . GLY A 1 97 ? -2.068 -23.484 -4.535 1 94.25 97 GLY A C 1
ATOM 730 O O . GLY A 1 97 ? -1.42 -23.281 -5.566 1 94.25 97 GLY A O 1
ATOM 731 N N . GLN A 1 98 ? -3.074 -24.328 -4.352 1 93.62 98 GLN A N 1
ATOM 732 C CA . GLN A 1 98 ? -3.734 -24.953 -5.496 1 93.62 98 GLN A CA 1
ATOM 733 C C . GLN A 1 98 ? -5.207 -24.562 -5.562 1 93.62 98 GLN A C 1
ATOM 735 O O . GLN A 1 98 ? -5.883 -24.484 -4.531 1 93.62 98 GLN A O 1
ATOM 740 N N . TYR A 1 99 ? -5.578 -24.312 -6.812 1 95.5 99 TYR A N 1
ATOM 741 C CA . TYR A 1 99 ? -6.91 -23.766 -7.02 1 95.5 99 TYR A CA 1
ATOM 742 C C . TYR A 1 99 ? -7.641 -24.5 -8.141 1 95.5 99 TYR A C 1
ATOM 744 O O . TYR A 1 99 ? -7.008 -25.078 -9.023 1 95.5 99 TYR A O 1
ATOM 752 N N . ASN A 1 100 ? -8.945 -24.469 -8.086 1 95.69 100 ASN A N 1
ATOM 753 C CA . ASN A 1 100 ? -9.672 -25.047 -9.203 1 95.69 100 ASN A CA 1
ATOM 754 C C . ASN A 1 100 ? -10.406 -23.984 -10.008 1 95.69 100 ASN A C 1
ATOM 756 O O . ASN A 1 100 ? -10.961 -24.266 -11.078 1 95.69 100 ASN A O 1
ATOM 760 N N . GLN A 1 101 ? -10.352 -22.703 -9.484 1 95.19 101 GLN A N 1
ATOM 761 C CA . GLN A 1 101 ? -10.953 -21.594 -10.227 1 95.19 101 GLN A CA 1
ATOM 762 C C . GLN A 1 101 ? -10.062 -20.359 -10.18 1 95.19 101 GLN A C 1
ATOM 764 O O . GLN A 1 101 ? -9.5 -20.031 -9.133 1 95.19 101 GLN A O 1
ATOM 769 N N . CYS A 1 102 ? -9.961 -19.719 -11.383 1 96 102 CYS A N 1
ATOM 770 C CA . CYS A 1 102 ? -9.305 -18.406 -11.461 1 96 102 CYS A CA 1
ATOM 771 C C . CYS A 1 102 ? -10.102 -17.453 -12.344 1 96 102 CYS A C 1
ATOM 773 O O . CYS A 1 102 ? -10.609 -17.844 -13.391 1 96 102 CYS A O 1
ATOM 775 N N . ARG A 1 103 ? -10.219 -16.297 -11.844 1 95.75 103 ARG A N 1
ATOM 776 C CA . ARG A 1 103 ? -10.867 -15.234 -12.609 1 95.75 103 ARG A CA 1
ATOM 777 C C . ARG A 1 103 ? -9.906 -14.07 -12.859 1 95.75 103 ARG A C 1
ATOM 779 O O . ARG A 1 103 ? -9.133 -13.703 -11.977 1 95.75 103 ARG A O 1
ATOM 786 N N . ARG A 1 104 ? -10 -13.547 -14.062 1 95.75 104 ARG A N 1
ATOM 787 C CA . ARG A 1 104 ? -9.164 -12.414 -14.453 1 95.75 104 ARG A CA 1
ATOM 788 C C . ARG A 1 104 ? -10.016 -11.195 -14.773 1 95.75 104 ARG A C 1
ATOM 790 O O . ARG A 1 104 ? -11.109 -11.32 -15.344 1 95.75 104 ARG A O 1
ATOM 797 N N . SER A 1 105 ? -9.492 -10.102 -14.438 1 95.38 105 SER A N 1
ATOM 798 C CA . SER A 1 105 ? -10.195 -8.859 -14.742 1 95.38 105 SER A CA 1
ATOM 799 C C . SER A 1 105 ? -10.141 -8.555 -16.234 1 95.38 105 SER A C 1
ATOM 801 O O . SER A 1 105 ? -9.141 -8.836 -16.906 1 95.38 105 SER A O 1
ATOM 803 N N . THR A 1 106 ? -11.148 -7.887 -16.75 1 92.06 106 THR A N 1
ATOM 804 C CA . THR A 1 106 ? -11.18 -7.488 -18.141 1 92.06 106 THR A CA 1
ATOM 805 C C . THR A 1 106 ? -10.383 -6.199 -18.359 1 92.06 106 THR A C 1
ATOM 807 O O . THR A 1 106 ? -10.023 -5.867 -19.484 1 92.06 106 THR A O 1
ATOM 810 N N . VAL A 1 107 ? -10.141 -5.465 -17.328 1 92.75 107 VAL A N 1
ATOM 811 C CA . VAL A 1 107 ? -9.422 -4.195 -17.422 1 92.75 107 VAL A CA 1
ATOM 812 C C . VAL A 1 107 ? -7.922 -4.457 -17.562 1 92.75 107 VAL A C 1
ATOM 814 O O . VAL A 1 107 ? -7.234 -3.785 -18.328 1 92.75 107 VAL A O 1
ATOM 817 N N . ASP A 1 108 ? -7.41 -5.371 -16.797 1 95.56 108 ASP A N 1
ATOM 818 C CA . ASP A 1 108 ? -6.023 -5.82 -16.75 1 95.56 108 ASP A CA 1
ATOM 819 C C . ASP A 1 108 ? -5.93 -7.285 -16.328 1 95.56 108 ASP A C 1
ATOM 821 O O . ASP A 1 108 ? -6.227 -7.621 -15.18 1 95.56 108 ASP A O 1
ATOM 825 N N . PRO A 1 109 ? -5.516 -8.148 -17.188 1 95.19 109 PRO A N 1
ATOM 826 C CA . PRO A 1 109 ? -5.551 -9.578 -16.875 1 95.19 109 PRO A CA 1
ATOM 827 C C . PRO A 1 109 ? -4.609 -9.953 -15.734 1 95.19 109 PRO A C 1
ATOM 829 O O . PRO A 1 109 ? -4.688 -11.062 -15.203 1 95.19 109 PRO A O 1
ATOM 832 N N . ARG A 1 110 ? -3.709 -9.055 -15.359 1 96.75 110 ARG A N 1
ATOM 833 C CA . ARG A 1 110 ? -2.838 -9.328 -14.219 1 96.75 110 ARG A CA 1
ATOM 834 C C . ARG A 1 110 ? -3.607 -9.227 -12.906 1 96.75 110 ARG A C 1
ATOM 836 O O . ARG A 1 110 ? -3.154 -9.727 -11.875 1 96.75 110 ARG A O 1
ATOM 843 N N . ILE A 1 111 ? -4.699 -8.539 -12.93 1 97.56 111 ILE A N 1
ATOM 844 C CA . ILE A 1 111 ? -5.613 -8.5 -11.789 1 97.56 111 ILE A CA 1
ATOM 845 C C . ILE A 1 111 ? -6.492 -9.75 -11.789 1 97.56 111 ILE A C 1
ATOM 847 O O . ILE A 1 111 ? -7.324 -9.93 -12.688 1 97.56 111 ILE A O 1
ATOM 851 N N . MET A 1 112 ? -6.309 -10.57 -10.742 1 97.06 112 MET A N 1
ATOM 852 C CA . MET A 1 112 ? -7.016 -11.852 -10.789 1 97.06 112 MET A CA 1
ATOM 853 C C . MET A 1 112 ? -7.23 -12.398 -9.383 1 97.06 112 MET A C 1
ATOM 855 O O . MET A 1 112 ? -6.625 -11.914 -8.422 1 97.06 112 MET A O 1
ATOM 859 N N . ASN A 1 113 ? -8.102 -13.305 -9.266 1 96.94 113 ASN A N 1
ATOM 860 C CA . ASN A 1 113 ? -8.312 -14.133 -8.078 1 96.94 113 ASN A CA 1
ATOM 861 C C . ASN A 1 113 ? -8.336 -15.617 -8.43 1 96.94 113 ASN A C 1
ATOM 863 O O . ASN A 1 113 ? -8.961 -16.016 -9.406 1 96.94 113 ASN A O 1
ATOM 867 N N . CYS A 1 114 ? -7.672 -16.359 -7.699 1 97 114 CYS A N 1
ATOM 868 C CA . CYS A 1 114 ? -7.742 -17.812 -7.766 1 97 114 CYS A CA 1
ATOM 869 C C . CYS A 1 114 ? -8.188 -18.391 -6.434 1 97 114 CYS A C 1
ATOM 871 O O . CYS A 1 114 ? -7.762 -17.938 -5.371 1 97 114 CYS A O 1
ATOM 873 N N . TYR A 1 115 ? -9.039 -19.312 -6.527 1 96 115 TYR A N 1
ATOM 874 C CA . TYR A 1 115 ? -9.57 -19.891 -5.293 1 96 115 TYR A CA 1
ATOM 875 C C . TYR A 1 115 ? -10.031 -21.328 -5.5 1 96 115 TYR A C 1
ATOM 877 O O . TYR A 1 115 ? -10.172 -21.781 -6.641 1 96 115 TYR A O 1
ATOM 885 N N . ARG A 1 116 ? -10.195 -21.938 -4.379 1 94.19 116 ARG A N 1
ATOM 886 C CA . ARG A 1 116 ? -10.688 -23.312 -4.398 1 94.19 116 ARG A CA 1
ATOM 887 C C . ARG A 1 116 ? -12.164 -23.375 -4.02 1 94.19 116 ARG A C 1
ATOM 889 O O . ARG A 1 116 ? -12.57 -22.781 -3.02 1 94.19 116 ARG A O 1
ATOM 896 N N . ILE A 1 117 ? -12.875 -24 -4.852 1 92.94 117 ILE A N 1
ATOM 897 C CA . ILE A 1 117 ? -14.258 -24.297 -4.496 1 92.94 117 ILE A CA 1
ATOM 898 C C . ILE A 1 117 ? -14.336 -25.672 -3.834 1 92.94 117 ILE A C 1
ATOM 900 O O . ILE A 1 117 ? -13.914 -26.672 -4.418 1 92.94 117 ILE A O 1
ATOM 904 N N . GLU A 1 118 ? -14.883 -25.688 -2.695 1 91.94 118 GLU A N 1
ATOM 905 C CA . GLU A 1 118 ? -15.031 -26.953 -1.964 1 91.94 118 GLU A CA 1
ATOM 906 C C . GLU A 1 118 ? -16.219 -27.75 -2.492 1 91.94 118 GLU A C 1
ATOM 908 O O . GLU A 1 118 ? -17.094 -27.203 -3.172 1 91.94 118 GLU A O 1
ATOM 913 N N . PRO A 1 119 ? -16.156 -29.078 -2.117 1 90.31 119 PRO A N 1
ATOM 914 C CA . PRO A 1 119 ? -17.266 -29.906 -2.6 1 90.31 119 PRO A CA 1
ATOM 915 C C . PRO A 1 119 ? -18.641 -29.391 -2.172 1 90.31 119 PRO A C 1
ATOM 917 O O . PRO A 1 119 ? -19.625 -29.625 -2.854 1 90.31 119 PRO A O 1
ATOM 920 N N . SER A 1 120 ? -18.609 -28.641 -1.13 1 91.69 120 SER A N 1
ATOM 921 C CA . SER A 1 120 ? -19.859 -28.047 -0.654 1 91.69 120 SER A CA 1
ATOM 922 C C . SER A 1 120 ? -20.281 -26.891 -1.536 1 91.69 120 SER A C 1
ATOM 924 O O . SER A 1 120 ? -21.406 -26.375 -1.403 1 91.69 120 SER A O 1
ATOM 926 N N . GLY A 1 121 ? -19.469 -26.438 -2.402 1 90.19 121 GLY A N 1
ATOM 927 C CA . GLY A 1 121 ? -19.781 -25.328 -3.287 1 90.19 121 GLY A CA 1
ATOM 928 C C . GLY A 1 121 ? -19.281 -23.984 -2.764 1 90.19 121 GLY A C 1
ATOM 929 O O . GLY A 1 121 ? -19.422 -22.969 -3.438 1 90.19 121 GLY A O 1
ATOM 930 N N . THR A 1 122 ? -18.719 -24.016 -1.592 1 89.75 122 THR A N 1
ATOM 931 C CA . THR A 1 122 ? -18.234 -22.781 -0.986 1 89.75 122 THR A CA 1
ATOM 932 C C . THR A 1 122 ? -16.766 -22.547 -1.311 1 89.75 122 THR A C 1
ATOM 934 O O . THR A 1 122 ? -16.047 -23.484 -1.659 1 89.75 122 THR A O 1
ATOM 937 N N . ILE A 1 123 ? -16.406 -21.25 -1.268 1 89.94 123 ILE A N 1
ATOM 938 C CA . ILE A 1 123 ? -15.008 -20.922 -1.469 1 89.94 123 ILE A CA 1
ATOM 939 C C . ILE A 1 123 ? -14.188 -21.391 -0.268 1 89.94 123 ILE A C 1
ATOM 941 O O . ILE A 1 123 ? -14.539 -21.094 0.879 1 89.94 123 ILE A O 1
ATOM 945 N N . GLY A 1 124 ? -13.172 -22.078 -0.552 1 88.44 124 GLY A N 1
ATOM 946 C CA . GLY A 1 124 ? -12.312 -22.625 0.485 1 88.44 124 GLY A CA 1
ATOM 947 C C . GLY A 1 124 ? -11.383 -21.594 1.097 1 88.44 124 GLY A C 1
ATOM 948 O O . GLY A 1 124 ? -11.57 -20.391 0.914 1 88.44 124 GLY A O 1
ATOM 949 N N . LYS A 1 125 ? -10.453 -22.141 1.878 1 88.5 125 LYS A N 1
ATOM 950 C CA . LYS A 1 125 ? -9.562 -21.266 2.648 1 88.5 125 LYS A CA 1
ATOM 951 C C . LYS A 1 125 ? -8.242 -21.047 1.919 1 88.5 125 LYS A C 1
ATOM 953 O O . LYS A 1 125 ? -7.246 -20.672 2.531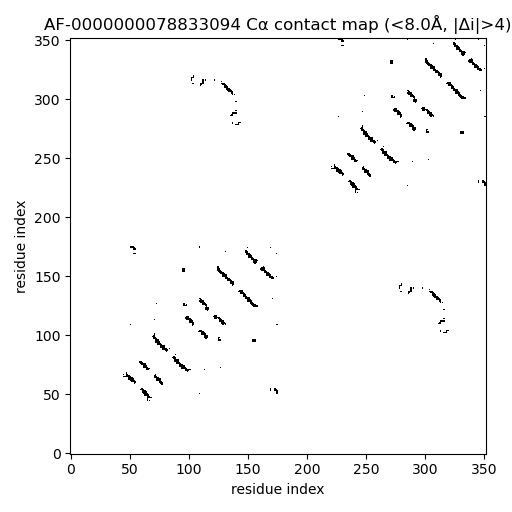 1 88.5 125 LYS A O 1
ATOM 958 N N . VAL A 1 126 ? -8.211 -21.438 0.713 1 93.69 126 VAL A N 1
ATOM 959 C CA . VAL A 1 126 ? -7.039 -21.203 -0.126 1 93.69 126 VAL A CA 1
ATOM 960 C C . VAL A 1 126 ? -7.391 -20.234 -1.252 1 93.69 126 VAL A C 1
ATOM 962 O O . VAL A 1 126 ? -8.227 -20.547 -2.107 1 93.69 126 VAL A O 1
ATOM 965 N N . VAL A 1 127 ? -6.738 -19.016 -1.137 1 95.69 127 VAL A N 1
ATOM 966 C CA . VAL A 1 127 ? -7.082 -17.953 -2.07 1 95.69 127 VAL A CA 1
ATOM 967 C C . VAL A 1 127 ? -5.82 -17.188 -2.473 1 95.69 127 VAL A C 1
ATOM 969 O O . VAL A 1 127 ? -4.941 -16.953 -1.641 1 95.69 127 VAL A O 1
ATOM 972 N N . LEU A 1 128 ? -5.754 -16.891 -3.742 1 97 128 LEU A N 1
ATOM 973 C CA . LEU A 1 128 ? -4.766 -15.953 -4.258 1 97 128 LEU A CA 1
ATOM 974 C C . LEU A 1 128 ? -5.449 -14.75 -4.898 1 97 128 LEU A C 1
ATOM 976 O O . LEU A 1 128 ? -6.375 -14.906 -5.695 1 97 128 LEU A O 1
ATOM 980 N N . SER A 1 129 ? -5.047 -13.586 -4.477 1 97.5 129 SER A N 1
ATOM 981 C CA . SER A 1 129 ? -5.602 -12.359 -5.047 1 97.5 129 SER A CA 1
ATOM 982 C C . SER A 1 129 ? -4.504 -11.367 -5.398 1 97.5 129 SER A C 1
ATOM 984 O O . SER A 1 129 ? -3.525 -11.227 -4.664 1 97.5 129 SER A O 1
ATOM 986 N N . THR A 1 130 ? -4.75 -10.703 -6.547 1 98.19 130 THR A N 1
ATOM 987 C CA . THR A 1 130 ? -3.809 -9.656 -6.945 1 98.19 130 THR A CA 1
ATOM 988 C C . THR A 1 130 ? -4.492 -8.297 -6.965 1 98.19 130 THR A C 1
ATOM 990 O O . THR A 1 130 ? -5.684 -8.195 -7.266 1 98.19 130 THR A O 1
ATOM 993 N N . THR A 1 131 ? -3.809 -7.281 -6.637 1 98.19 131 THR A N 1
ATOM 994 C CA . THR A 1 131 ? -4.27 -5.898 -6.625 1 98.19 131 THR A CA 1
ATOM 995 C C . THR A 1 131 ? -3.285 -4.992 -7.355 1 98.19 131 THR A C 1
ATOM 997 O O . THR A 1 131 ? -2.102 -4.949 -7.016 1 98.19 131 THR A O 1
ATOM 1000 N N . ARG A 1 132 ? -3.688 -4.344 -8.344 1 98.56 132 ARG A N 1
ATOM 1001 C CA . ARG A 1 132 ? -2.863 -3.311 -8.969 1 98.56 132 ARG A CA 1
ATOM 1002 C C . ARG A 1 132 ? -2.879 -2.029 -8.141 1 98.56 132 ARG A C 1
ATOM 1004 O O . ARG A 1 132 ? -3.947 -1.515 -7.801 1 98.56 132 ARG A O 1
ATOM 1011 N N . VAL A 1 133 ? -1.822 -1.584 -7.859 1 98.19 133 VAL A N 1
ATOM 1012 C CA . VAL A 1 133 ? -1.667 -0.392 -7.031 1 98.19 133 VAL A CA 1
ATOM 1013 C C . VAL A 1 133 ? -0.933 0.691 -7.82 1 98.19 133 VAL A C 1
ATOM 1015 O O . VAL A 1 133 ? 0.207 0.493 -8.25 1 98.19 133 VAL A O 1
ATOM 1018 N N . GLN A 1 134 ? -1.549 1.776 -8.031 1 97.56 134 GLN A N 1
ATOM 1019 C CA . GLN A 1 134 ? -0.945 2.939 -8.672 1 97.56 134 GLN A CA 1
ATOM 1020 C C . GLN A 1 134 ? -0.665 4.043 -7.656 1 97.56 134 GLN A C 1
ATOM 1022 O O . GLN A 1 134 ? -1.559 4.449 -6.91 1 97.56 134 GLN A O 1
ATOM 1027 N N . LYS A 1 135 ? 0.529 4.473 -7.652 1 97.25 135 LYS A N 1
ATOM 1028 C CA . LYS A 1 135 ? 0.945 5.5 -6.707 1 97.25 135 LYS A CA 1
ATOM 1029 C C . LYS A 1 135 ? 1.351 6.781 -7.43 1 97.25 135 LYS A C 1
ATOM 1031 O O . LYS A 1 135 ? 2.059 6.734 -8.438 1 97.25 135 LYS A O 1
ATOM 1036 N N . THR A 1 136 ? 0.866 7.852 -7.004 1 96.62 136 THR A N 1
ATOM 1037 C CA . THR A 1 136 ? 1.228 9.18 -7.488 1 96.62 136 THR A CA 1
ATOM 1038 C C . THR A 1 136 ? 1.752 10.047 -6.344 1 96.62 136 THR A C 1
ATOM 1040 O O . THR A 1 136 ? 1.078 10.211 -5.324 1 96.62 136 THR A O 1
ATOM 1043 N N . GLN A 1 137 ? 2.916 10.484 -6.449 1 96.5 137 GLN A N 1
ATOM 1044 C CA . GLN A 1 137 ? 3.527 11.305 -5.406 1 96.5 137 GLN A CA 1
ATOM 1045 C C . GLN A 1 137 ? 4.445 12.367 -6.004 1 96.5 137 GLN A C 1
ATOM 1047 O O . GLN A 1 137 ? 4.754 12.328 -7.199 1 96.5 137 GLN A O 1
ATOM 1052 N N . MET A 1 138 ? 4.77 13.336 -5.113 1 95.94 138 MET A N 1
ATOM 1053 C CA . MET A 1 138 ? 5.742 14.336 -5.535 1 95.94 138 MET A CA 1
ATOM 1054 C C . MET A 1 138 ? 7.137 13.992 -5.023 1 95.94 138 MET A C 1
ATOM 1056 O O . MET A 1 138 ? 7.277 13.398 -3.949 1 95.94 138 MET A O 1
ATOM 1060 N N . VAL A 1 139 ? 8.086 14.312 -5.859 1 93.75 139 VAL A N 1
ATOM 1061 C CA . VAL A 1 139 ? 9.469 14.227 -5.391 1 93.75 139 VAL A CA 1
ATOM 1062 C C . VAL A 1 139 ? 9.734 15.312 -4.355 1 93.75 139 VAL A C 1
ATOM 1064 O O . VAL A 1 139 ? 9.43 16.484 -4.59 1 93.75 139 VAL A O 1
ATOM 1067 N N . ILE A 1 140 ? 10.289 14.867 -3.23 1 91.25 140 ILE A N 1
ATOM 1068 C CA . ILE A 1 140 ? 10.523 15.82 -2.152 1 91.25 140 ILE A CA 1
ATOM 1069 C C . ILE A 1 140 ? 11.422 16.953 -2.648 1 91.25 140 ILE A C 1
ATOM 1071 O O . ILE A 1 140 ? 12.469 16.703 -3.25 1 91.25 140 ILE A O 1
ATOM 1075 N N . GLY A 1 141 ? 11.078 18.188 -2.398 1 88 141 GLY A N 1
ATOM 1076 C CA . GLY A 1 141 ? 11.875 19.344 -2.775 1 88 141 GLY A CA 1
ATOM 1077 C C . GLY A 1 141 ? 11.68 19.75 -4.223 1 88 141 GLY A C 1
ATOM 1078 O O . GLY A 1 141 ? 12.312 20.703 -4.695 1 88 141 GLY A O 1
ATOM 1079 N N . SER A 1 142 ? 10.836 19 -4.922 1 88.56 142 SER A N 1
ATOM 1080 C CA . SER A 1 142 ? 10.578 19.281 -6.328 1 88.56 142 SER A CA 1
ATOM 1081 C C . SER A 1 142 ? 9.078 19.375 -6.609 1 88.56 142 SER A C 1
ATOM 1083 O O . SER A 1 142 ? 8.258 18.969 -5.781 1 88.56 142 SER A O 1
ATOM 1085 N N . SER A 1 143 ? 8.75 19.984 -7.695 1 89.19 143 SER A N 1
ATOM 1086 C CA . SER A 1 143 ? 7.359 20.047 -8.125 1 89.19 143 SER A CA 1
ATOM 1087 C C . SER A 1 143 ? 7.008 18.875 -9.039 1 89.19 143 SER A C 1
ATOM 1089 O O . SER A 1 143 ? 5.875 18.781 -9.516 1 89.19 143 SER A O 1
ATOM 1091 N N . THR A 1 144 ? 7.961 18.062 -9.164 1 93.88 144 THR A N 1
ATOM 1092 C CA . THR A 1 144 ? 7.766 16.953 -10.078 1 93.88 144 THR A CA 1
ATOM 1093 C C . THR A 1 144 ? 6.891 15.875 -9.43 1 93.88 144 THR A C 1
ATOM 1095 O O . THR A 1 144 ? 7.133 15.477 -8.289 1 93.88 144 THR A O 1
ATOM 1098 N N . THR A 1 145 ? 5.883 15.5 -10.211 1 94.81 145 THR A N 1
ATOM 1099 C CA . THR A 1 145 ? 5.027 14.391 -9.789 1 94.81 145 THR A CA 1
ATOM 1100 C C . THR A 1 145 ? 5.43 13.102 -10.492 1 94.81 145 THR A C 1
ATOM 1102 O O . THR A 1 145 ? 5.691 13.102 -11.703 1 94.81 145 THR A O 1
ATOM 1105 N N . VAL A 1 146 ? 5.559 12.078 -9.727 1 95.06 146 VAL A N 1
ATOM 1106 C CA . VAL A 1 146 ? 5.93 10.789 -10.297 1 95.06 146 VAL A CA 1
ATOM 1107 C C . VAL A 1 146 ? 4.793 9.789 -10.086 1 95.06 146 VAL A C 1
ATOM 1109 O O . VAL A 1 146 ? 4.051 9.875 -9.109 1 95.06 146 VAL A O 1
ATOM 1112 N N . ASN A 1 147 ? 4.664 8.938 -11.062 1 95.62 147 ASN A N 1
ATOM 1113 C CA . ASN A 1 147 ? 3.699 7.848 -11.039 1 95.62 147 ASN A CA 1
ATOM 1114 C C . ASN A 1 147 ? 4.375 6.496 -11.234 1 95.62 147 ASN A C 1
ATOM 1116 O O . ASN A 1 147 ? 5.258 6.359 -12.086 1 95.62 147 ASN A O 1
ATOM 1120 N N . TYR A 1 148 ? 3.996 5.582 -10.375 1 94.94 148 TYR A N 1
ATOM 1121 C CA . TYR A 1 148 ? 4.453 4.215 -10.602 1 94.94 148 TYR A CA 1
ATOM 1122 C C . TYR A 1 148 ? 3.4 3.207 -10.156 1 94.94 148 TYR A C 1
ATOM 1124 O O . TYR A 1 148 ? 2.484 3.547 -9.406 1 94.94 148 TYR A O 1
ATOM 1132 N N . SER A 1 149 ? 3.525 2.008 -10.727 1 97 149 SER A N 1
ATOM 1133 C CA . SER A 1 149 ? 2.523 0.972 -10.492 1 97 149 SER A CA 1
ATOM 1134 C C . SER A 1 149 ? 3.164 -0.312 -9.977 1 97 149 SER A C 1
ATOM 1136 O O . SER A 1 149 ? 4.289 -0.647 -10.359 1 97 149 SER A O 1
ATOM 1138 N N . GLU A 1 150 ? 2.396 -0.906 -9.102 1 98.06 150 GLU A N 1
ATOM 1139 C CA . GLU A 1 150 ? 2.816 -2.193 -8.562 1 98.06 150 GLU A CA 1
ATOM 1140 C C . GLU A 1 150 ? 1.667 -3.197 -8.57 1 98.06 150 GLU A C 1
ATOM 1142 O O . GLU A 1 150 ? 0.503 -2.816 -8.703 1 98.06 150 GLU A O 1
ATOM 1147 N N . LEU A 1 151 ? 2.043 -4.445 -8.578 1 98.44 151 LEU A N 1
ATOM 1148 C CA . LEU A 1 151 ? 1.088 -5.527 -8.375 1 98.44 151 LEU A CA 1
ATOM 1149 C C . LEU A 1 151 ? 1.31 -6.199 -7.023 1 98.44 151 LEU A C 1
ATOM 1151 O O . LEU A 1 151 ? 2.383 -6.754 -6.77 1 98.44 151 LEU A O 1
ATOM 1155 N N . SER A 1 152 ? 0.334 -6.051 -6.18 1 98.12 152 SER A N 1
ATOM 1156 C CA . SER A 1 152 ? 0.346 -6.766 -4.906 1 98.12 152 SER A CA 1
ATOM 1157 C C . SER A 1 152 ? -0.326 -8.133 -5.031 1 98.12 152 SER A C 1
ATOM 1159 O O . SER A 1 152 ? -1.427 -8.234 -5.578 1 98.12 152 SER A O 1
ATOM 1161 N N . VAL A 1 153 ? 0.361 -9.156 -4.547 1 97.75 153 VAL A N 1
ATOM 1162 C CA . VAL A 1 153 ? -0.167 -10.516 -4.582 1 97.75 153 VAL A CA 1
ATOM 1163 C C . VAL A 1 153 ? -0.35 -11.031 -3.16 1 97.75 153 VAL A C 1
ATOM 1165 O O . VAL A 1 153 ? 0.604 -11.078 -2.381 1 97.75 153 VAL A O 1
ATOM 1168 N N . ALA A 1 154 ? -1.533 -11.383 -2.85 1 97.31 154 ALA A N 1
ATOM 1169 C CA . ALA A 1 154 ? -1.84 -12 -1.56 1 97.31 154 ALA A CA 1
ATOM 1170 C C . ALA A 1 154 ? -2.195 -13.477 -1.726 1 97.31 154 ALA A C 1
ATOM 1172 O O . ALA A 1 154 ? -3.146 -13.812 -2.432 1 97.31 154 ALA A O 1
ATOM 1173 N N . ALA A 1 155 ? -1.428 -14.242 -1.057 1 96.19 155 ALA A N 1
ATOM 1174 C CA . ALA A 1 155 ? -1.691 -15.68 -1.055 1 96.19 155 ALA A CA 1
ATOM 1175 C C . ALA A 1 155 ? -2.113 -16.156 0.332 1 96.19 155 ALA A C 1
ATOM 1177 O O . ALA A 1 155 ? -1.365 -16 1.301 1 96.19 155 ALA A O 1
ATOM 1178 N N . ILE A 1 156 ? -3.232 -16.656 0.394 1 93.94 156 ILE A N 1
ATOM 1179 C CA . ILE A 1 156 ? -3.777 -17.188 1.639 1 93.94 156 ILE A CA 1
ATOM 1180 C C . ILE A 1 156 ? -3.984 -18.703 1.511 1 93.94 156 ILE A C 1
ATOM 1182 O O . ILE A 1 156 ? -4.652 -19.172 0.584 1 93.94 156 ILE A O 1
ATOM 1186 N N . ASN A 1 157 ? -3.338 -19.422 2.363 1 92.44 157 ASN A N 1
ATOM 1187 C CA . ASN A 1 157 ? -3.482 -20.875 2.432 1 92.44 157 ASN A CA 1
ATOM 1188 C C . ASN A 1 157 ? -3.643 -21.359 3.869 1 92.44 157 ASN A C 1
ATOM 1190 O O . ASN A 1 157 ? -2.662 -21.453 4.609 1 92.44 157 ASN A O 1
ATOM 1194 N N . GLN A 1 158 ? -4.812 -21.594 4.223 1 86.69 158 GLN A N 1
ATOM 1195 C CA . GLN A 1 158 ? -5.09 -21.984 5.602 1 86.69 158 GLN A CA 1
ATOM 1196 C C . GLN A 1 158 ? -5.215 -23.5 5.723 1 86.69 158 GLN A C 1
ATOM 1198 O O . GLN A 1 158 ? -5.797 -24.016 6.688 1 86.69 158 GLN A O 1
ATOM 1203 N N . ASP A 1 159 ? -4.816 -24.172 4.695 1 84.25 159 ASP A N 1
ATOM 1204 C CA . ASP A 1 159 ? -4.727 -25.609 4.852 1 84.25 159 ASP A CA 1
ATOM 1205 C C . ASP A 1 159 ? -3.766 -25.984 5.973 1 84.25 159 ASP A C 1
ATOM 1207 O O . ASP A 1 159 ? -2.816 -25.25 6.258 1 84.25 159 ASP A O 1
ATOM 1211 N N . PRO A 1 160 ? -4.121 -27.047 6.691 1 75.31 160 PRO A N 1
ATOM 1212 C CA . PRO A 1 160 ? -3.242 -27.453 7.785 1 75.31 160 PRO A CA 1
ATOM 1213 C C . PRO A 1 160 ? -1.774 -27.516 7.367 1 75.31 160 PRO A C 1
ATOM 1215 O O . PRO A 1 160 ? -1.454 -28.062 6.312 1 75.31 160 PRO A O 1
ATOM 1218 N N . GLY A 1 161 ? -0.771 -26.906 8.148 1 72.19 161 GLY A N 1
ATOM 1219 C CA . GLY A 1 161 ? 0.664 -26.953 7.918 1 72.19 161 GLY A CA 1
ATOM 1220 C C . GLY A 1 161 ? 1.163 -25.844 7.012 1 72.19 161 GLY A C 1
ATOM 1221 O O . GLY A 1 161 ? 2.365 -25.734 6.77 1 72.19 161 GLY A O 1
ATOM 1222 N N . GLN A 1 162 ? 0.222 -25.188 6.465 1 72 162 GLN A N 1
ATOM 1223 C CA . GLN A 1 162 ? 0.631 -24.156 5.531 1 72 162 GLN A CA 1
ATOM 1224 C C . GLN A 1 162 ? 0.709 -22.797 6.223 1 72 162 GLN A C 1
ATOM 1226 O O . GLN A 1 162 ? 0.196 -22.625 7.328 1 72 162 GLN A O 1
ATOM 1231 N N . THR A 1 163 ? 1.519 -21.938 5.617 1 66.44 163 THR A N 1
ATOM 1232 C CA . THR A 1 163 ? 1.612 -20.562 6.094 1 66.44 163 THR A CA 1
ATOM 1233 C C . THR A 1 163 ? 0.351 -19.781 5.742 1 66.44 163 THR A C 1
ATOM 1235 O O . THR A 1 163 ? -0.059 -19.75 4.578 1 66.44 163 THR A O 1
ATOM 1238 N N . PRO A 1 164 ? -0.217 -19.141 6.711 1 78.88 164 PRO A N 1
ATOM 1239 C CA . PRO A 1 164 ? -1.574 -18.625 6.531 1 78.88 164 PRO A CA 1
ATOM 1240 C C . PRO A 1 164 ? -1.642 -17.484 5.516 1 78.88 164 PRO A C 1
ATOM 1242 O O . PRO A 1 164 ? -2.514 -17.484 4.641 1 78.88 164 PRO A O 1
ATOM 1245 N N . ARG A 1 165 ? -0.95 -16.453 5.527 1 89.25 165 ARG A N 1
ATOM 1246 C CA . ARG A 1 165 ? -1.01 -15.375 4.543 1 89.25 165 ARG A CA 1
ATOM 1247 C C . ARG A 1 165 ? 0.39 -14.898 4.164 1 89.25 165 ARG A C 1
ATOM 1249 O O . ARG A 1 165 ? 1.268 -14.789 5.023 1 89.25 165 ARG A O 1
ATOM 1256 N N . ARG A 1 166 ? 0.672 -14.836 2.828 1 93.25 166 ARG A N 1
ATOM 1257 C CA . ARG A 1 166 ? 1.897 -14.258 2.281 1 93.25 166 ARG A CA 1
ATOM 1258 C C . ARG A 1 166 ? 1.583 -13.156 1.281 1 93.25 166 ARG A C 1
ATOM 1260 O O . ARG A 1 166 ? 0.708 -13.312 0.427 1 93.25 166 ARG A O 1
ATOM 1267 N N . ASP A 1 167 ? 2.277 -12.18 1.478 1 95.62 167 ASP A N 1
ATOM 1268 C CA . ASP A 1 167 ? 2.098 -11.039 0.592 1 95.62 167 ASP A CA 1
ATOM 1269 C C . ASP A 1 167 ? 3.375 -10.742 -0.194 1 95.62 167 ASP A C 1
ATOM 1271 O O . ASP A 1 167 ? 4.477 -10.805 0.357 1 95.62 167 ASP A O 1
ATOM 1275 N N . TYR A 1 168 ? 3.207 -10.445 -1.505 1 95.81 168 TYR A N 1
ATOM 1276 C CA . TYR A 1 168 ? 4.293 -10.062 -2.4 1 95.81 168 TYR A CA 1
ATOM 1277 C C . TYR A 1 168 ? 3.957 -8.773 -3.146 1 95.81 168 TYR A C 1
ATOM 1279 O O . TYR A 1 168 ? 2.787 -8.5 -3.424 1 95.81 168 TYR A O 1
ATOM 1287 N N . VAL A 1 169 ? 4.961 -8.023 -3.43 1 97.25 169 VAL A N 1
ATOM 1288 C CA . VAL A 1 169 ? 4.785 -6.816 -4.227 1 97.25 169 VAL A CA 1
ATOM 1289 C C . VAL A 1 169 ? 5.824 -6.777 -5.344 1 97.25 169 VAL A C 1
ATOM 1291 O O . VAL A 1 169 ? 7.016 -6.977 -5.098 1 97.25 169 VAL A O 1
ATOM 1294 N N . PHE A 1 170 ? 5.305 -6.52 -6.543 1 97 170 PHE A N 1
ATOM 1295 C CA . PHE A 1 170 ? 6.152 -6.441 -7.727 1 97 170 PHE A CA 1
ATOM 1296 C C . PHE A 1 170 ? 5.883 -5.16 -8.5 1 97 170 PHE A C 1
ATOM 1298 O O . PHE A 1 170 ? 4.742 -4.688 -8.555 1 97 170 PHE A O 1
ATOM 1305 N N . PRO A 1 171 ? 7.008 -4.598 -9.117 1 96.5 171 PRO A N 1
ATOM 1306 C CA . PRO A 1 171 ? 6.648 -3.619 -10.148 1 96.5 171 PRO A CA 1
ATOM 1307 C C . PRO A 1 171 ? 5.695 -4.188 -11.195 1 96.5 171 PRO A C 1
ATOM 1309 O O . PRO A 1 171 ? 5.879 -5.32 -11.648 1 96.5 171 PRO A O 1
ATOM 1312 N N . LEU A 1 172 ? 4.707 -3.408 -11.5 1 97.31 172 LEU A N 1
ATOM 1313 C CA . LEU A 1 172 ? 3.709 -3.895 -12.445 1 97.31 172 LEU A CA 1
ATOM 1314 C C . LEU A 1 172 ? 4.363 -4.305 -13.766 1 97.31 172 LEU A C 1
ATOM 1316 O O . LEU A 1 172 ? 3.924 -5.258 -14.406 1 97.31 172 LEU A O 1
ATOM 1320 N N . SER A 1 173 ? 5.402 -3.609 -14.156 1 94.94 173 SER A N 1
ATOM 1321 C CA . SER A 1 173 ? 6.098 -3.848 -15.414 1 94.94 173 SER A CA 1
ATOM 1322 C C . SER A 1 173 ? 6.777 -5.211 -15.422 1 94.94 173 SER A C 1
ATOM 1324 O O . SER A 1 173 ? 7.133 -5.73 -16.484 1 94.94 173 SER A O 1
ATOM 1326 N N . ASP A 1 174 ? 6.949 -5.789 -14.258 1 96.19 174 ASP A N 1
ATOM 1327 C CA . ASP A 1 174 ? 7.656 -7.062 -14.164 1 96.19 174 ASP A CA 1
ATOM 1328 C C . ASP A 1 174 ? 6.676 -8.234 -14.094 1 96.19 174 ASP A C 1
ATOM 1330 O O . ASP A 1 174 ? 7.066 -9.359 -13.797 1 96.19 174 ASP A O 1
ATOM 1334 N N . CYS A 1 175 ? 5.426 -7.91 -14.312 1 97 175 CYS A N 1
ATOM 1335 C CA . CYS A 1 175 ? 4.395 -8.938 -14.273 1 97 175 CYS A CA 1
ATOM 1336 C C . CYS A 1 175 ? 3.707 -9.078 -15.625 1 97 175 CYS A C 1
ATOM 1338 O O . CYS A 1 175 ? 3.457 -8.078 -16.297 1 97 175 CYS A O 1
ATOM 1340 N N . GLN A 1 176 ? 3.43 -10.352 -15.992 1 94 176 GLN A N 1
ATOM 1341 C CA . GLN A 1 176 ? 2.779 -10.625 -17.266 1 94 176 GLN A CA 1
ATOM 1342 C C . GLN A 1 176 ? 1.68 -11.672 -17.125 1 94 176 GLN A C 1
ATOM 1344 O O . GLN A 1 176 ? 1.744 -12.523 -16.234 1 94 176 GLN A O 1
ATOM 1349 N N . MET B 1 1 ? -32.281 -43.062 41.094 1 19.23 1 MET B N 1
ATOM 1350 C CA . MET B 1 1 ? -32.938 -42.625 42.344 1 19.23 1 MET B CA 1
ATOM 1351 C C . MET B 1 1 ? -32.812 -41.094 42.469 1 19.23 1 MET B C 1
ATOM 1353 O O . MET B 1 1 ? -33.594 -40.5 43.219 1 19.23 1 MET B O 1
ATOM 1357 N N . ARG B 1 2 ? -31.641 -40.469 42.281 1 21.33 2 ARG B N 1
ATOM 1358 C CA . ARG B 1 2 ? -31.172 -39.438 43.219 1 21.33 2 ARG B CA 1
ATOM 1359 C C . ARG B 1 2 ? -31.906 -38.125 43.031 1 21.33 2 ARG B C 1
ATOM 1361 O O . ARG B 1 2 ? -31.922 -37.594 41.938 1 21.33 2 ARG B O 1
ATOM 1368 N N . SER B 1 3 ? -32.531 -37.688 44.062 1 20.58 3 SER B N 1
ATOM 1369 C CA . SER B 1 3 ? -33.594 -36.719 44.25 1 20.58 3 SER B CA 1
ATOM 1370 C C . SER B 1 3 ? -33.062 -35.281 44.281 1 20.58 3 SER B C 1
ATOM 1372 O O . SER B 1 3 ? -33.844 -34.312 44.406 1 20.58 3 SER B O 1
ATOM 1374 N N . PRO B 1 4 ? -31.672 -34.969 44.281 1 23.06 4 PRO B N 1
ATOM 1375 C CA . PRO B 1 4 ? -31.562 -33.906 45.281 1 23.06 4 PRO B CA 1
ATOM 1376 C C . PRO B 1 4 ? -32.344 -32.656 44.906 1 23.06 4 PRO B C 1
ATOM 1378 O O . PRO B 1 4 ? -32.688 -32.438 43.75 1 23.06 4 PRO B O 1
ATOM 1381 N N . ILE B 1 5 ? -32.594 -31.719 46 1 20.45 5 ILE B N 1
ATOM 1382 C CA . ILE B 1 5 ? -33.406 -30.734 46.656 1 20.45 5 ILE B CA 1
ATOM 1383 C C . ILE B 1 5 ? -33 -29.328 46.219 1 20.45 5 ILE B C 1
ATOM 1385 O O . ILE B 1 5 ? -33.75 -28.359 46.438 1 20.45 5 ILE B O 1
ATOM 1389 N N . ARG B 1 6 ? -31.812 -28.922 45.656 1 22.67 6 ARG B N 1
ATOM 1390 C CA . ARG B 1 6 ? -31.406 -27.688 46.312 1 22.67 6 ARG B CA 1
ATOM 1391 C C . ARG B 1 6 ? -32.406 -26.562 46.062 1 22.67 6 ARG B C 1
ATOM 1393 O O . ARG B 1 6 ? -33.094 -26.578 45.031 1 22.67 6 ARG B O 1
ATOM 1400 N N . PHE B 1 7 ? -32.406 -25.484 47.031 1 19.47 7 PHE B N 1
ATOM 1401 C CA . PHE B 1 7 ? -33.062 -24.406 47.719 1 19.47 7 PHE B CA 1
ATOM 1402 C C . PHE B 1 7 ? -33.094 -23.141 46.875 1 19.47 7 PHE B C 1
ATOM 1404 O O . PHE B 1 7 ? -32.062 -22.734 46.344 1 19.47 7 PHE B O 1
ATOM 1411 N N . SER B 1 8 ? -34.219 -22.609 46.344 1 20.34 8 SER B N 1
ATOM 1412 C CA . SER B 1 8 ? -34.875 -21.516 45.625 1 20.34 8 SER B CA 1
ATOM 1413 C C . SER B 1 8 ? -34.875 -20.234 46.469 1 20.34 8 SER B C 1
ATOM 1415 O O . SER B 1 8 ? -35.844 -19.953 47.188 1 20.34 8 SER B O 1
ATOM 1417 N N . ALA B 1 9 ? -33.688 -19.984 47.344 1 18.73 9 ALA B N 1
ATOM 1418 C CA . ALA B 1 9 ? -34 -18.922 48.281 1 18.73 9 ALA B CA 1
ATOM 1419 C C . ALA B 1 9 ? -34.406 -17.641 47.562 1 18.73 9 ALA B C 1
ATOM 1421 O O . ALA B 1 9 ? -33.688 -17.172 46.656 1 18.73 9 ALA B O 1
ATOM 1422 N N . MET B 1 10 ? -35.688 -17.203 47.625 1 19.77 10 MET B N 1
ATOM 1423 C CA . MET B 1 10 ? -36.656 -16.172 47.281 1 19.77 10 MET B CA 1
ATOM 1424 C C . MET B 1 10 ? -36.312 -14.859 47.969 1 19.77 10 MET B C 1
ATOM 1426 O O . MET B 1 10 ? -36.562 -14.688 49.156 1 19.77 10 MET B O 1
ATOM 1430 N N . ILE B 1 11 ? -34.938 -14.422 48.031 1 19.83 11 ILE B N 1
ATOM 1431 C CA . ILE B 1 11 ? -34.688 -13.305 48.938 1 19.83 11 ILE B CA 1
ATOM 1432 C C . ILE B 1 11 ? -35.594 -12.125 48.562 1 19.83 11 ILE B C 1
ATOM 1434 O O . ILE B 1 11 ? -35.531 -11.641 47.406 1 19.83 11 ILE B O 1
ATOM 1438 N N . LEU B 1 12 ? -36.688 -11.867 49.281 1 19.06 12 LEU B N 1
ATOM 1439 C CA . LEU B 1 12 ? -37.812 -10.961 49.469 1 19.06 12 LEU B CA 1
ATOM 1440 C C . LEU B 1 12 ? -37.344 -9.547 49.812 1 19.06 12 LEU B C 1
ATOM 1442 O O . LEU B 1 12 ? -37.031 -9.242 50.969 1 19.06 12 LEU B O 1
ATOM 1446 N N . MET B 1 13 ? -36.125 -9.07 49.312 1 20.89 13 MET B N 1
ATOM 1447 C CA . MET B 1 13 ? -35.719 -7.848 50 1 20.89 13 MET B CA 1
ATOM 1448 C C . MET B 1 13 ? -36.781 -6.77 49.875 1 20.89 13 MET B C 1
ATOM 1450 O O . MET B 1 13 ? -37.312 -6.543 48.812 1 20.89 13 MET B O 1
ATOM 1454 N N . SER B 1 14 ? -37.375 -6.285 51 1 18.91 14 SER B N 1
ATOM 1455 C CA . SER B 1 14 ? -38.438 -5.449 51.562 1 18.91 14 SER B CA 1
ATOM 1456 C C . SER B 1 14 ? -38.312 -4.004 51.094 1 18.91 14 SER B C 1
ATOM 1458 O O . SER B 1 14 ? -37.188 -3.461 51.062 1 18.91 14 SER B O 1
ATOM 1460 N N . ALA B 1 15 ? -39.375 -3.371 50.5 1 20.59 15 ALA B N 1
ATOM 1461 C CA . ALA B 1 15 ? -39.875 -2.148 49.875 1 20.59 15 ALA B CA 1
ATOM 1462 C C . ALA B 1 15 ? -40 -1.021 50.875 1 20.59 15 ALA B C 1
ATOM 1464 O O . ALA B 1 15 ? -40.844 -0.121 50.719 1 20.59 15 ALA B O 1
ATOM 1465 N N . LEU B 1 16 ? -39.312 -1.048 52.094 1 19.3 16 LEU B N 1
ATOM 1466 C CA . LEU B 1 16 ? -40 -0.186 53.031 1 19.3 16 LEU B CA 1
ATOM 1467 C C . LEU B 1 16 ? -40.031 1.256 52.562 1 19.3 16 LEU B C 1
ATOM 1469 O O . LEU B 1 16 ? -39.031 1.767 52.031 1 19.3 16 LEU B O 1
ATOM 1473 N N . MET B 1 17 ? -41.281 1.923 52.375 1 21.56 17 MET B N 1
ATOM 1474 C CA . MET B 1 17 ? -41.969 3.139 51.969 1 21.56 17 MET B CA 1
ATOM 1475 C C . MET B 1 17 ? -41.625 4.293 52.906 1 21.56 17 MET B C 1
ATOM 1477 O O . MET B 1 17 ? -42.094 4.34 54.062 1 21.56 17 MET B O 1
ATOM 1481 N N . GLY B 1 18 ? -40.344 4.426 53.344 1 20.75 18 GLY B N 1
ATOM 1482 C CA . GLY B 1 18 ? -40.25 5.355 54.469 1 20.75 18 GLY B CA 1
ATOM 1483 C C . GLY B 1 18 ? -40.875 6.703 54.156 1 20.75 18 GLY B C 1
ATOM 1484 O O . GLY B 1 18 ? -40.875 7.16 53.031 1 20.75 18 GLY B O 1
ATOM 1485 N N . VAL B 1 19 ? -41.656 7.293 55.094 1 23.41 19 VAL B N 1
ATOM 1486 C CA . VAL B 1 19 ? -42.656 8.312 55.406 1 23.41 19 VAL B CA 1
ATOM 1487 C C . VAL B 1 19 ? -42.031 9.695 55.406 1 23.41 19 VAL B C 1
ATOM 1489 O O . VAL B 1 19 ? -42.688 10.703 55.656 1 23.41 19 VAL B O 1
ATOM 1492 N N . GLY B 1 20 ? -40.656 9.805 55.406 1 23.17 20 GLY B N 1
ATOM 1493 C CA . GLY B 1 20 ? -40.281 10.898 56.281 1 23.17 20 GLY B CA 1
ATOM 1494 C C . GLY B 1 20 ? -40.906 12.227 55.875 1 23.17 20 GLY B C 1
ATOM 1495 O O . GLY B 1 20 ? -41.344 12.383 54.719 1 23.17 20 GLY B O 1
ATOM 1496 N N . CYS B 1 21 ? -40.875 13.258 56.875 1 24.75 21 CYS B N 1
ATOM 1497 C CA . CYS B 1 21 ? -41.438 14.523 57.344 1 24.75 21 CYS B CA 1
ATOM 1498 C C . CYS B 1 21 ? -41.219 15.625 56.312 1 24.75 21 CYS B C 1
ATOM 1500 O O . CYS B 1 21 ? -40.156 15.703 55.719 1 24.75 21 CYS B O 1
ATOM 1502 N N . ASN B 1 22 ? -42.281 16.312 56 1 22.8 22 ASN B N 1
ATOM 1503 C CA . ASN B 1 22 ? -42.75 17.344 55.094 1 22.8 22 ASN B CA 1
ATOM 1504 C C . ASN B 1 22 ? -42.031 18.672 55.344 1 22.8 22 ASN B C 1
ATOM 1506 O O . ASN B 1 22 ? -42.688 19.625 55.812 1 22.8 22 ASN B O 1
ATOM 1510 N N . GLY B 1 23 ? -40.875 18.609 56.062 1 25.59 23 GLY B N 1
ATOM 1511 C CA . GLY B 1 23 ? -40.562 19.953 56.5 1 25.59 23 GLY B CA 1
ATOM 1512 C C . GLY B 1 23 ? -40.625 20.984 55.406 1 25.59 23 GLY B C 1
ATOM 1513 O O . GLY B 1 23 ? -40.562 20.625 54.219 1 25.59 23 GLY B O 1
ATOM 1514 N N . ALA B 1 24 ? -40.969 22.234 55.844 1 25.33 24 ALA B N 1
ATOM 1515 C CA . ALA B 1 24 ? -41.406 23.484 55.188 1 25.33 24 ALA B CA 1
ATOM 1516 C C . ALA B 1 24 ? -40.375 23.922 54.156 1 25.33 24 ALA B C 1
ATOM 1518 O O . ALA B 1 24 ? -39.156 23.75 54.312 1 25.33 24 ALA B O 1
ATOM 1519 N N . GLN B 1 25 ? -40.812 24.031 52.938 1 22.97 25 GLN B N 1
ATOM 1520 C CA . GLN B 1 25 ? -40.219 24.344 51.625 1 22.97 25 GLN B CA 1
ATOM 1521 C C . GLN B 1 25 ? -39.625 25.734 51.625 1 22.97 25 GLN B C 1
ATOM 1523 O O . GLN B 1 25 ? -40.344 26.734 51.75 1 22.97 25 GLN B O 1
ATOM 1528 N N . PRO B 1 26 ? -38.594 25.938 52.562 1 27.8 26 PRO B N 1
ATOM 1529 C CA . PRO B 1 26 ? -38.219 27.344 52.5 1 27.8 26 PRO B CA 1
ATOM 1530 C C . PRO B 1 26 ? -38.094 27.859 51.062 1 27.8 26 PRO B C 1
ATOM 1532 O O . PRO B 1 26 ? -37.875 27.078 50.156 1 27.8 26 PRO B O 1
ATOM 1535 N N . GLN B 1 27 ? -38.719 29.078 50.906 1 24.25 27 GLN B N 1
ATOM 1536 C CA . GLN B 1 27 ? -38.844 29.812 49.656 1 24.25 27 GLN B CA 1
ATOM 1537 C C . GLN B 1 27 ? -37.5 30 48.969 1 24.25 27 GLN B C 1
ATOM 1539 O O . GLN B 1 27 ? -36.531 30.422 49.594 1 24.25 27 GLN B O 1
ATOM 1544 N N . ASP B 1 28 ? -37.188 29.125 48.031 1 24.67 28 ASP B N 1
ATOM 1545 C CA . ASP B 1 28 ? -35.938 29 47.281 1 24.67 28 ASP B CA 1
ATOM 1546 C C . ASP B 1 28 ? -35.5 30.344 46.719 1 24.67 28 ASP B C 1
ATOM 1548 O O . ASP B 1 28 ? -36.281 31.031 46.062 1 24.67 28 ASP B O 1
ATOM 1552 N N . PRO B 1 29 ? -34.531 30.938 47.438 1 28.06 29 PRO B N 1
ATOM 1553 C CA . PRO B 1 29 ? -34 32.219 47 1 28.06 29 PRO B CA 1
ATOM 1554 C C . PRO B 1 29 ? -33.844 32.312 45.469 1 28.06 29 PRO B C 1
ATOM 1556 O O . PRO B 1 29 ? -33.906 31.297 44.781 1 28.06 29 PRO B O 1
ATOM 1559 N N . ALA B 1 30 ? -33.469 33.656 45.031 1 24.91 30 ALA B N 1
ATOM 1560 C CA . ALA B 1 30 ? -33.344 34.312 43.719 1 24.91 30 ALA B CA 1
ATOM 1561 C C . ALA B 1 30 ? -32.469 33.5 42.781 1 24.91 30 ALA B C 1
ATOM 1563 O O . ALA B 1 30 ? -31.516 32.844 43.219 1 24.91 30 ALA B O 1
ATOM 1564 N N . ALA B 1 31 ? -33.094 32.906 41.719 1 25.14 31 ALA B N 1
ATOM 1565 C CA . ALA B 1 31 ? -32.531 32.281 40.562 1 25.14 31 ALA B CA 1
ATOM 1566 C C . ALA B 1 31 ? -31.281 33.031 40.062 1 25.14 31 ALA B C 1
ATOM 1568 O O . ALA B 1 31 ? -31.406 34.156 39.562 1 25.14 31 ALA B O 1
ATOM 1569 N N . GLU B 1 32 ? -30.25 33.094 40.906 1 26.06 32 GLU B N 1
ATOM 1570 C CA . GLU B 1 32 ? -29.078 33.719 40.281 1 26.06 32 GLU B CA 1
ATOM 1571 C C . GLU B 1 32 ? -28.844 33.188 38.875 1 26.06 32 GLU B C 1
ATOM 1573 O O . GLU B 1 32 ? -28.922 31.984 38.625 1 26.06 32 GLU B O 1
ATOM 1578 N N . ALA B 1 33 ? -29.094 34.031 37.875 1 24.47 33 ALA B N 1
ATOM 1579 C CA . ALA B 1 33 ? -28.766 33.812 36.469 1 24.47 33 ALA B CA 1
ATOM 1580 C C . ALA B 1 33 ? -27.391 33.188 36.312 1 24.47 33 ALA B C 1
ATOM 1582 O O . ALA B 1 33 ? -26.391 33.75 36.781 1 24.47 33 ALA B O 1
ATOM 1583 N N . GLU B 1 34 ? -27.328 31.875 36.562 1 25.94 34 GLU B N 1
ATOM 1584 C CA . GLU B 1 34 ? -26.062 31.234 36.219 1 25.94 34 GLU B CA 1
ATOM 1585 C C . GLU B 1 34 ? -25.516 31.766 34.906 1 25.94 34 GLU B C 1
ATOM 1587 O O . GLU B 1 34 ? -26.172 31.641 33.875 1 25.94 34 GLU B O 1
ATOM 1592 N N . VAL B 1 35 ? -24.812 32.844 34.969 1 23.97 35 VAL B N 1
ATOM 1593 C CA . VAL B 1 35 ? -23.984 33.219 33.844 1 23.97 35 VAL B CA 1
ATOM 1594 C C . VAL B 1 35 ? -23.281 31.984 33.281 1 23.97 35 VAL B C 1
ATOM 1596 O O . VAL B 1 35 ? -22.484 31.359 33.969 1 23.97 35 VAL B O 1
ATOM 1599 N N . ILE B 1 36 ? -24.016 31.141 32.594 1 24.92 36 ILE B N 1
ATOM 1600 C CA . ILE B 1 36 ? -23.328 30.141 31.797 1 24.92 36 ILE B CA 1
ATOM 1601 C C . ILE B 1 36 ? -22.125 30.766 31.109 1 24.92 36 ILE B C 1
ATOM 1603 O O . ILE B 1 36 ? -22.281 31.656 30.25 1 24.92 36 ILE B O 1
ATOM 1607 N N . ALA B 1 37 ? -21.062 30.875 31.844 1 24.55 37 ALA B N 1
ATOM 1608 C CA . ALA B 1 37 ? -19.812 31.219 31.156 1 24.55 37 ALA B CA 1
ATOM 1609 C C . ALA B 1 37 ? -19.703 30.5 29.812 1 24.55 37 ALA B C 1
ATOM 1611 O O . ALA B 1 37 ? -19.766 29.266 29.766 1 24.55 37 ALA B O 1
ATOM 1612 N N . GLU B 1 38 ? -20.297 30.984 28.781 1 25.66 38 GLU B N 1
ATOM 1613 C CA . GLU B 1 38 ? -19.906 30.547 27.438 1 25.66 38 GLU B CA 1
ATOM 1614 C C . GLU B 1 38 ? -18.406 30.297 27.359 1 25.66 38 GLU B C 1
ATOM 1616 O O . GLU B 1 38 ? -17.609 31.234 27.438 1 25.66 38 GLU B O 1
ATOM 1621 N N . THR B 1 39 ? -17.891 29.328 28.125 1 25.8 39 THR B N 1
ATOM 1622 C CA . THR B 1 39 ? -16.5 29.031 27.797 1 25.8 39 THR B CA 1
ATOM 1623 C C . THR B 1 39 ? -16.25 29.172 26.297 1 25.8 39 THR B C 1
ATOM 1625 O O . THR B 1 39 ? -16.906 28.516 25.484 1 25.8 39 THR B O 1
ATOM 1628 N N . ALA B 1 40 ? -15.906 30.344 25.906 1 25.56 40 ALA B N 1
ATOM 1629 C CA . ALA B 1 40 ? -15.336 30.578 24.578 1 25.56 40 ALA B CA 1
ATOM 1630 C C . ALA B 1 40 ? -14.406 29.438 24.172 1 25.56 40 ALA B C 1
ATOM 1632 O O . ALA B 1 40 ? -13.398 29.172 24.828 1 25.56 40 ALA B O 1
ATOM 1633 N N . GLU B 1 41 ? -14.945 28.281 23.844 1 30.72 41 GLU B N 1
ATOM 1634 C CA . GLU B 1 41 ? -14.086 27.359 23.109 1 30.72 41 GLU B CA 1
ATOM 1635 C C . GLU B 1 41 ? -13.102 28.125 22.219 1 30.72 41 GLU B C 1
ATOM 1637 O O . GLU B 1 41 ? -13.5 28.828 21.297 1 30.72 41 GLU B O 1
ATOM 1642 N N . VAL B 1 42 ? -12.07 28.594 22.812 1 28.69 42 VAL B N 1
ATOM 1643 C CA . VAL B 1 42 ? -10.969 29.109 22 1 28.69 42 VAL B CA 1
ATOM 1644 C C . VAL B 1 42 ? -10.797 28.234 20.75 1 28.69 42 VAL B C 1
ATOM 1646 O O . VAL B 1 42 ? -10.367 27.078 20.859 1 28.69 42 VAL B O 1
ATOM 1649 N N . LYS B 1 43 ? -11.719 28.203 19.891 1 33.09 43 LYS B N 1
ATOM 1650 C CA . LYS B 1 43 ? -11.383 27.859 18.5 1 33.09 43 LYS B CA 1
ATOM 1651 C C . LYS B 1 43 ? -10.055 28.484 18.094 1 33.09 43 LYS B C 1
ATOM 1653 O O . LYS B 1 43 ? -10.031 29.547 17.453 1 33.09 43 LYS B O 1
ATOM 1658 N N . GLN B 1 44 ? -9.203 28.719 19.016 1 33.59 44 GLN B N 1
ATOM 1659 C CA . GLN B 1 44 ? -7.914 29.203 18.547 1 33.59 44 GLN B CA 1
ATOM 1660 C C . GLN B 1 44 ? -7.32 28.281 17.484 1 33.59 44 GLN B C 1
ATOM 1662 O O . GLN B 1 44 ? -6.516 27.406 17.812 1 33.59 44 GLN B O 1
ATOM 1667 N N . GLY B 1 45 ? -8.133 27.422 16.906 1 35.72 45 GLY B N 1
ATOM 1668 C CA . GLY B 1 45 ? -7.48 26.734 15.805 1 35.72 45 GLY B CA 1
ATOM 1669 C C . GLY B 1 45 ? -6.57 27.641 14.992 1 35.72 45 GLY B C 1
ATOM 1670 O O . GLY B 1 45 ? -6.812 28.844 14.883 1 35.72 45 GLY B O 1
ATOM 1671 N N . ALA B 1 46 ? -5.277 27.609 15.125 1 39 46 ALA B N 1
ATOM 1672 C CA . ALA B 1 46 ? -4.477 28.328 14.141 1 39 46 ALA B CA 1
ATOM 1673 C C . ALA B 1 46 ? -5.262 28.531 12.844 1 39 46 ALA B C 1
ATOM 1675 O O . ALA B 1 46 ? -5.699 27.578 12.211 1 39 46 ALA B O 1
ATOM 1676 N N . VAL B 1 47 ? -6.172 29.359 12.742 1 44 47 VAL B N 1
ATOM 1677 C CA . VAL B 1 47 ? -7.043 29.797 11.656 1 44 47 VAL B CA 1
ATOM 1678 C C . VAL B 1 47 ? -6.27 29.781 10.336 1 44 47 VAL B C 1
ATOM 1680 O O . VAL B 1 47 ? -6.238 30.797 9.625 1 44 47 VAL B O 1
ATOM 1683 N N . GLY B 1 48 ? -5 29.438 10.398 1 58.62 48 GLY B N 1
ATOM 1684 C CA . GLY B 1 48 ? -4.402 29.516 9.07 1 58.62 48 GLY B CA 1
ATOM 1685 C C . GLY B 1 48 ? -5.152 28.688 8.039 1 58.62 48 GLY B C 1
ATOM 1686 O O . GLY B 1 48 ? -6.047 27.906 8.383 1 58.62 48 GLY B O 1
ATOM 1687 N N . ASP B 1 49 ? -5.086 29.047 6.797 1 86 49 ASP B N 1
ATOM 1688 C CA . ASP B 1 49 ? -5.691 28.375 5.66 1 86 49 ASP B CA 1
ATOM 1689 C C . ASP B 1 49 ? -5.309 26.891 5.637 1 86 49 ASP B C 1
ATOM 1691 O O . ASP B 1 49 ? -4.121 26.562 5.691 1 86 49 ASP B O 1
ATOM 1695 N N . VAL B 1 50 ? -6.328 26.094 5.93 1 92.62 50 VAL B N 1
ATOM 1696 C CA . VAL B 1 50 ? -6.102 24.656 5.859 1 92.62 50 VAL B CA 1
ATOM 1697 C C . VAL B 1 50 ? -5.656 24.281 4.453 1 92.62 50 VAL B C 1
ATOM 1699 O O . VAL B 1 50 ? -6.336 24.578 3.471 1 92.62 50 VAL B O 1
ATOM 1702 N N . VAL B 1 51 ? -4.5 23.641 4.426 1 96.19 51 VAL B N 1
ATOM 1703 C CA . VAL B 1 51 ? -3.918 23.25 3.148 1 96.19 51 VAL B CA 1
ATOM 1704 C C . VAL B 1 51 ? -4.309 21.812 2.818 1 96.19 51 VAL B C 1
ATOM 1706 O O . VAL B 1 51 ? -4.457 21.453 1.646 1 96.19 51 VAL B O 1
ATOM 1709 N N . LEU B 1 52 ? -4.469 21.031 3.875 1 97.75 52 LEU B N 1
ATOM 1710 C CA . LEU B 1 52 ? -4.883 19.641 3.766 1 97.75 52 LEU B CA 1
ATOM 1711 C C . LEU B 1 52 ? -5.645 19.203 5.016 1 97.75 52 LEU B C 1
ATOM 1713 O O . LEU B 1 52 ? -5.238 19.516 6.137 1 97.75 52 LEU B O 1
ATOM 1717 N N . ARG B 1 53 ? -6.695 18.547 4.816 1 97.19 53 ARG B N 1
ATOM 1718 C CA . ARG B 1 53 ? -7.438 17.922 5.91 1 97.19 53 ARG B CA 1
ATOM 1719 C C . ARG B 1 53 ? -7.926 16.531 5.52 1 97.19 53 ARG B C 1
ATOM 1721 O O . ARG B 1 53 ? -8.516 16.359 4.449 1 97.19 53 ARG B O 1
ATOM 1728 N N . CYS B 1 54 ? -7.645 15.633 6.32 1 97.62 54 CYS B N 1
ATOM 1729 C CA . CYS B 1 54 ? -8.125 14.266 6.145 1 97.62 54 CYS B CA 1
ATOM 1730 C C . CYS B 1 54 ? -8.859 13.789 7.391 1 97.62 54 CYS B C 1
ATOM 1732 O O . CYS B 1 54 ? -8.273 13.719 8.477 1 97.62 54 CYS B O 1
ATOM 1734 N N . ASP B 1 55 ? -10.008 13.344 7.199 1 95.75 55 ASP B N 1
ATOM 1735 C CA . ASP B 1 55 ? -10.844 12.961 8.328 1 95.75 55 ASP B CA 1
ATOM 1736 C C . ASP B 1 55 ? -10.859 11.445 8.516 1 95.75 55 ASP B C 1
ATOM 1738 O O . ASP B 1 55 ? -10.906 10.695 7.539 1 95.75 55 ASP B O 1
ATOM 1742 N N . GLU B 1 56 ? -10.75 11.078 9.703 1 91.81 56 GLU B N 1
ATOM 1743 C CA . GLU B 1 56 ? -11.031 9.68 10.023 1 91.81 56 GLU B CA 1
ATOM 1744 C C . GLU B 1 56 ? -12.531 9.438 10.164 1 91.81 56 GLU B C 1
ATOM 1746 O O . GLU B 1 56 ? -13.297 10.375 10.367 1 91.81 56 GLU B O 1
ATOM 1751 N N . PHE B 1 57 ? -12.93 8.188 9.867 1 74.88 57 PHE B N 1
ATOM 1752 C CA . PHE B 1 57 ? -14.344 7.84 9.852 1 74.88 57 PHE B CA 1
ATOM 1753 C C . PHE B 1 57 ? -15.023 8.234 11.156 1 74.88 57 PHE B C 1
ATOM 1755 O O . PHE B 1 57 ? -16.125 8.781 11.156 1 74.88 57 PHE B O 1
ATOM 1762 N N . GLN B 1 58 ? -14.43 8.039 12.367 1 67.69 58 GLN B N 1
ATOM 1763 C CA . GLN B 1 58 ? -15.195 8.25 13.586 1 67.69 58 GLN B CA 1
ATOM 1764 C C . GLN B 1 58 ? -14.516 9.281 14.484 1 67.69 58 GLN B C 1
ATOM 1766 O O . GLN B 1 58 ? -13.289 9.32 14.578 1 67.69 58 GLN B O 1
ATOM 1771 N N . GLY B 1 59 ? -15.375 10.18 15.094 1 70.12 59 GLY B N 1
ATOM 1772 C CA . GLY B 1 59 ? -15.016 10.828 16.344 1 70.12 59 GLY B CA 1
ATOM 1773 C C . GLY B 1 59 ? -14.336 12.172 16.141 1 70.12 59 GLY B C 1
ATOM 1774 O O . GLY B 1 59 ? -13.68 12.688 17.047 1 70.12 59 GLY B O 1
ATOM 1775 N N . GLY B 1 60 ? -14.32 12.727 14.906 1 81.69 60 GLY B N 1
ATOM 1776 C CA . GLY B 1 60 ? -13.734 14.047 14.75 1 81.69 60 GLY B CA 1
ATOM 1777 C C . GLY B 1 60 ? -12.227 14.016 14.586 1 81.69 60 GLY B C 1
ATOM 1778 O O . GLY B 1 60 ? -11.586 15.062 14.453 1 81.69 60 GLY B O 1
ATOM 1779 N N . THR B 1 61 ? -11.672 12.797 14.625 1 90.69 61 THR B N 1
ATOM 1780 C CA . THR B 1 61 ? -10.234 12.648 14.445 1 90.69 61 THR B CA 1
ATOM 1781 C C . THR B 1 61 ? -9.844 12.953 13 1 90.69 61 THR B C 1
ATOM 1783 O O . THR B 1 61 ? -10.508 12.516 12.062 1 90.69 61 THR B O 1
ATOM 1786 N N . HIS B 1 62 ? -8.805 13.82 12.922 1 95.38 62 HIS B N 1
ATOM 1787 C CA . HIS B 1 62 ? -8.367 14.172 11.578 1 95.38 62 HIS B CA 1
ATOM 1788 C C . HIS B 1 62 ? -6.906 14.602 11.57 1 95.38 62 HIS B C 1
ATOM 1790 O O . HIS B 1 62 ? -6.328 14.867 12.633 1 95.38 62 HIS B O 1
ATOM 1796 N N . LEU B 1 63 ? -6.422 14.523 10.438 1 96.94 63 LEU B N 1
ATOM 1797 C CA . LEU B 1 63 ? -5.117 15.117 10.148 1 96.94 63 LEU B CA 1
ATOM 1798 C C . LEU B 1 63 ? -5.266 16.422 9.391 1 96.94 63 LEU B C 1
ATOM 1800 O O . LEU B 1 63 ? -6.098 16.531 8.484 1 96.94 63 LEU B O 1
ATOM 1804 N N . GLU B 1 64 ? -4.457 17.375 9.805 1 97.12 64 GLU B N 1
ATOM 1805 C CA . GLU B 1 64 ? -4.527 18.656 9.086 1 97.12 64 GLU B CA 1
ATOM 1806 C C . GLU B 1 64 ? -3.137 19.25 8.883 1 97.12 64 GLU B C 1
ATOM 1808 O O . GLU B 1 64 ? -2.236 19.031 9.695 1 97.12 64 GLU B O 1
ATOM 1813 N N . VAL B 1 65 ? -2.994 19.906 7.84 1 97.5 65 VAL B N 1
ATOM 1814 C CA . VAL B 1 65 ? -1.877 20.812 7.559 1 97.5 65 VAL B CA 1
ATOM 1815 C C . VAL B 1 65 ? -2.389 22.234 7.41 1 97.5 65 VAL B C 1
ATOM 1817 O O . VAL B 1 65 ? -3.234 22.516 6.555 1 97.5 65 VAL B O 1
ATOM 1820 N N . VAL B 1 66 ? -1.837 23.109 8.234 1 96.62 66 VAL B N 1
ATOM 1821 C CA . VAL B 1 66 ? -2.336 24.484 8.242 1 96.62 66 VAL B CA 1
ATOM 1822 C C . VAL B 1 66 ? -1.193 25.453 7.949 1 96.62 66 VAL B C 1
ATOM 1824 O O . VAL B 1 66 ? -0.041 25.188 8.297 1 96.62 66 VAL B O 1
ATOM 1827 N N . GLN B 1 67 ? -1.536 26.484 7.215 1 95.56 67 GLN B N 1
ATOM 1828 C CA . GLN B 1 67 ? -0.59 27.562 7.02 1 95.56 67 GLN B CA 1
ATOM 1829 C C . GLN B 1 67 ? -0.584 28.516 8.219 1 95.56 67 GLN B C 1
ATOM 1831 O O . GLN B 1 67 ? -1.642 28.953 8.672 1 95.56 67 GLN B O 1
ATOM 1836 N N . THR B 1 68 ? 0.614 28.719 8.734 1 92.31 68 THR B N 1
ATOM 1837 C CA . THR B 1 68 ? 0.786 29.656 9.836 1 92.31 68 THR B CA 1
ATOM 1838 C C . THR B 1 68 ? 1.491 30.938 9.367 1 92.31 68 THR B C 1
ATOM 1840 O O . THR B 1 68 ? 1.801 31.078 8.188 1 92.31 68 THR B O 1
ATOM 1843 N N . ALA B 1 69 ? 1.667 31.828 10.305 1 90.56 69 ALA B N 1
ATOM 1844 C CA . ALA B 1 69 ? 2.34 33.094 9.977 1 90.56 69 ALA B CA 1
ATOM 1845 C C . ALA B 1 69 ? 3.775 32.844 9.531 1 90.56 69 ALA B C 1
ATOM 1847 O O . ALA B 1 69 ? 4.312 33.594 8.711 1 90.56 69 ALA B O 1
ATOM 1848 N N . THR B 1 70 ? 4.363 31.734 9.969 1 90.12 70 THR B N 1
ATOM 1849 C CA . THR B 1 70 ? 5.785 31.516 9.727 1 90.12 70 THR B CA 1
ATOM 1850 C C . THR B 1 70 ? 6.008 30.312 8.812 1 90.12 70 THR B C 1
ATOM 1852 O O . THR B 1 70 ? 7.148 29.984 8.492 1 90.12 70 THR B O 1
ATOM 1855 N N . GLY B 1 71 ? 4.973 29.703 8.414 1 96 71 GLY B N 1
ATOM 1856 C CA . GLY B 1 71 ? 5.141 28.531 7.578 1 96 71 GLY B CA 1
ATOM 1857 C C . GLY B 1 71 ? 3.934 27.609 7.594 1 96 71 GLY B C 1
ATOM 1858 O O . GLY B 1 71 ? 2.812 28.047 7.328 1 96 71 GLY B O 1
ATOM 1859 N N . PHE B 1 72 ? 4.219 26.359 7.859 1 96.19 72 PHE B N 1
ATOM 1860 C CA . PHE B 1 72 ? 3.17 25.344 7.875 1 96.19 72 PHE B CA 1
ATOM 1861 C C . PHE B 1 72 ? 3.312 24.438 9.094 1 96.19 72 PHE B C 1
ATOM 1863 O O . PHE B 1 72 ? 4.418 24.25 9.609 1 96.19 72 PHE B O 1
ATOM 1870 N N . GLU B 1 73 ? 2.178 23.906 9.508 1 96.38 73 GLU B N 1
ATOM 1871 C CA . GLU B 1 73 ? 2.17 22.953 10.617 1 96.38 73 GLU B CA 1
ATOM 1872 C C . GLU B 1 73 ? 1.239 21.766 10.328 1 96.38 73 GLU B C 1
ATOM 1874 O O . GLU B 1 73 ? 0.106 21.969 9.883 1 96.38 73 GLU B O 1
ATOM 1879 N N . ALA B 1 74 ? 1.762 20.625 10.531 1 96.69 74 ALA B N 1
ATOM 1880 C CA . ALA B 1 74 ? 0.925 19.438 10.438 1 96.69 74 ALA B CA 1
ATOM 1881 C C . ALA B 1 74 ? 0.592 18.891 11.828 1 96.69 74 ALA B C 1
ATOM 1883 O O . ALA B 1 74 ? 1.456 18.859 12.711 1 96.69 74 ALA B O 1
ATOM 1884 N N . ALA B 1 75 ? -0.678 18.406 11.953 1 95.38 75 ALA B N 1
ATOM 1885 C CA . ALA B 1 75 ? -1.092 17.875 13.25 1 95.38 75 ALA B CA 1
ATOM 1886 C C . ALA B 1 75 ? -2.117 16.766 13.086 1 95.38 75 ALA B C 1
ATOM 1888 O O . ALA B 1 75 ? -2.887 16.75 12.117 1 95.38 75 ALA B O 1
ATOM 1889 N N . TYR B 1 76 ? -2.014 15.883 13.977 1 94.88 76 TYR B N 1
ATOM 1890 C CA . TYR B 1 76 ? -3.049 14.867 14.148 1 94.88 76 TYR B CA 1
ATOM 1891 C C . TYR B 1 76 ? -3.947 15.203 15.336 1 94.88 76 TYR B C 1
ATOM 1893 O O . TYR B 1 76 ? -3.48 15.289 16.469 1 94.88 76 TYR B O 1
ATOM 1901 N N . VAL B 1 77 ? -5.211 15.438 15.047 1 93.19 77 VAL B N 1
ATOM 1902 C CA . VAL B 1 77 ? -6.156 15.898 16.062 1 93.19 77 VAL B CA 1
ATOM 1903 C C . VAL B 1 77 ? -7.125 14.766 16.422 1 93.19 77 VAL B C 1
ATOM 1905 O O . VAL B 1 77 ? -7.762 14.188 15.531 1 93.19 77 VAL B O 1
ATOM 1908 N N . SER B 1 78 ? -7.148 14.453 17.672 1 89.44 78 SER B N 1
ATOM 1909 C CA . SER B 1 78 ? -8.055 13.398 18.125 1 89.44 78 SER B CA 1
ATOM 1910 C C . SER B 1 78 ? -8.82 13.828 19.359 1 89.44 78 SER B C 1
ATOM 1912 O O . SER B 1 78 ? -8.398 14.75 20.078 1 89.44 78 SER B O 1
ATOM 1914 N N . GLU B 1 79 ? -10 13.164 19.531 1 83.69 79 GLU B N 1
ATOM 1915 C CA . GLU B 1 79 ? -10.773 13.352 20.75 1 83.69 79 GLU B CA 1
ATOM 1916 C C . GLU B 1 79 ? -10.484 12.25 21.766 1 83.69 79 GLU B C 1
ATOM 1918 O O . GLU B 1 79 ? -10.641 11.062 21.453 1 83.69 79 GLU B O 1
ATOM 1923 N N . GLU B 1 80 ? -9.984 12.586 22.859 1 81.38 80 GLU B N 1
ATOM 1924 C CA . GLU B 1 80 ? -9.648 11.602 23.891 1 81.38 80 GLU B CA 1
ATOM 1925 C C . GLU B 1 80 ? -10.586 11.719 25.094 1 81.38 80 GLU B C 1
ATOM 1927 O O . GLU B 1 80 ? -11.125 12.789 25.359 1 81.38 80 GLU B O 1
ATOM 1932 N N . TYR B 1 81 ? -10.766 10.516 25.609 1 80.62 81 TYR B N 1
ATOM 1933 C CA . TYR B 1 81 ? -11.625 10.461 26.797 1 80.62 81 TYR B CA 1
ATOM 1934 C C . TYR B 1 81 ? -10.875 10.898 28.047 1 80.62 81 TYR B C 1
ATOM 1936 O O . TYR B 1 81 ? -9.734 10.492 28.266 1 80.62 81 TYR B O 1
ATOM 1944 N N . ASP B 1 82 ? -11.375 11.922 28.719 1 78.19 82 ASP B N 1
ATOM 1945 C CA . ASP B 1 82 ? -10.898 12.359 30.031 1 78.19 82 ASP B CA 1
ATOM 1946 C C . ASP B 1 82 ? -12.047 12.406 31.031 1 78.19 82 ASP B C 1
ATOM 1948 O O . ASP B 1 82 ? -12.875 13.32 31 1 78.19 82 ASP B O 1
ATOM 1952 N N . PRO B 1 83 ? -12.062 11.359 31.891 1 75.19 83 PRO B N 1
ATOM 1953 C CA . PRO B 1 83 ? -13.164 11.305 32.844 1 75.19 83 PRO B CA 1
ATOM 1954 C C . PRO B 1 83 ? -13.219 12.523 33.75 1 75.19 83 PRO B C 1
ATOM 1956 O O . PRO B 1 83 ? -14.25 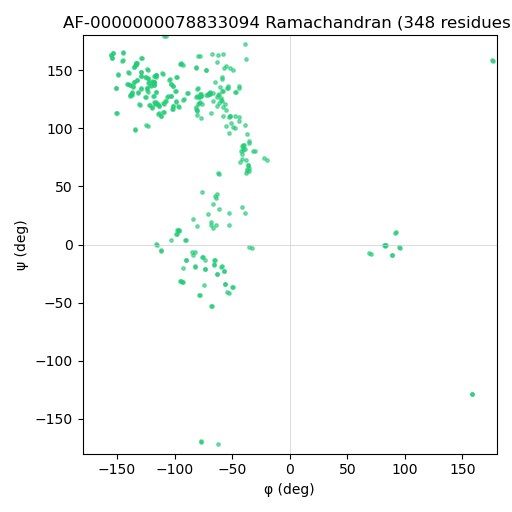12.789 34.375 1 75.19 83 PRO B O 1
ATOM 1959 N N . TRP B 1 84 ? -12.125 13.133 33.781 1 78.5 84 TRP B N 1
ATOM 1960 C CA . TRP B 1 84 ? -12.07 14.258 34.719 1 78.5 84 TRP B CA 1
ATOM 1961 C C . TRP B 1 84 ? -12.5 15.555 34.031 1 78.5 84 TRP B C 1
ATOM 1963 O O . TRP B 1 84 ? -12.664 16.578 34.688 1 78.5 84 TRP B O 1
ATOM 1973 N N . ASP B 1 85 ? -12.531 15.383 32.688 1 64.31 85 ASP B N 1
ATOM 1974 C CA . ASP B 1 85 ? -13.055 16.531 31.953 1 64.31 85 ASP B CA 1
ATOM 1975 C C . ASP B 1 85 ? -14.578 16.562 31.984 1 64.31 85 ASP B C 1
ATOM 1977 O O . ASP B 1 85 ? -15.227 15.523 31.922 1 64.31 85 ASP B O 1
ATOM 1981 N N . CYS B 1 86 ? -15.094 17.734 32.25 1 70.44 86 CYS B N 1
ATOM 1982 C CA . CYS B 1 86 ? -16.547 17.906 32.281 1 70.44 86 CYS B CA 1
ATOM 1983 C C . CYS B 1 86 ? -17.203 17.328 31.062 1 70.44 86 CYS B C 1
ATOM 1985 O O . CYS B 1 86 ? -18.328 16.812 31.125 1 70.44 86 CYS B O 1
ATOM 1987 N N . ARG B 1 87 ? -16.5 17.484 29.938 1 67.38 87 ARG B N 1
ATOM 1988 C CA . ARG B 1 87 ? -17.062 16.969 28.688 1 67.38 87 ARG B CA 1
ATOM 1989 C C . ARG B 1 87 ? -16.734 15.492 28.5 1 67.38 87 ARG B C 1
ATOM 1991 O O . ARG B 1 87 ? -17.172 14.867 27.531 1 67.38 87 ARG B O 1
ATOM 1998 N N . CYS B 1 88 ? -15.992 15.055 29.312 1 77.25 88 CYS B N 1
ATOM 1999 C CA . CYS B 1 88 ? -15.547 13.664 29.328 1 77.25 88 CYS B CA 1
ATOM 2000 C C . CYS B 1 88 ? -14.625 13.383 28.141 1 77.25 88 CYS B C 1
ATOM 2002 O O . CYS B 1 88 ? -14.094 12.273 28.016 1 77.25 88 CYS B O 1
ATOM 2004 N N . THR B 1 89 ? -14.617 14.57 27.234 1 78 89 THR B N 1
ATOM 2005 C CA . THR B 1 89 ? -13.664 14.398 26.141 1 78 89 THR B CA 1
ATOM 2006 C C . THR B 1 89 ? -12.844 15.672 25.938 1 78 89 THR B C 1
ATOM 2008 O O . THR B 1 89 ? -13.25 16.75 26.359 1 78 89 THR B O 1
ATOM 2011 N N . TYR B 1 90 ? -11.609 15.523 25.688 1 82.06 90 TYR B N 1
ATOM 2012 C CA . TYR B 1 90 ? -10.812 16.672 25.297 1 82.06 90 TYR B CA 1
ATOM 2013 C C . TYR B 1 90 ? -10.141 16.438 23.938 1 82.06 90 TYR B C 1
ATOM 2015 O O . TYR B 1 90 ? -9.922 15.297 23.547 1 82.06 90 TYR B O 1
ATOM 2023 N N . THR B 1 91 ? -9.938 17.516 23.234 1 84.75 91 THR B N 1
ATOM 2024 C CA . THR B 1 91 ? -9.258 17.469 21.938 1 84.75 91 THR B CA 1
ATOM 2025 C C . THR B 1 91 ? -7.746 17.422 22.125 1 84.75 91 THR B C 1
ATOM 2027 O O . THR B 1 91 ? -7.168 18.281 22.781 1 84.75 91 THR B O 1
ATOM 2030 N N . LYS B 1 92 ? -7.117 16.359 21.672 1 88.56 92 LYS B N 1
ATOM 2031 C CA . LYS B 1 92 ? -5.66 16.219 21.672 1 88.56 92 LYS B CA 1
ATOM 2032 C C . LYS B 1 92 ? -5.082 16.547 20.297 1 88.56 92 LYS B C 1
ATOM 2034 O O . LYS B 1 92 ? -5.48 15.969 19.281 1 88.56 92 LYS B O 1
ATOM 2039 N N . ARG B 1 93 ? -4.234 17.453 20.281 1 91.62 93 ARG B N 1
ATOM 2040 C CA . ARG B 1 93 ? -3.549 17.875 19.062 1 91.62 93 ARG B CA 1
ATOM 2041 C C . ARG B 1 93 ? -2.074 17.5 19.109 1 91.62 93 ARG B C 1
ATOM 2043 O O . ARG B 1 93 ? -1.302 18.062 19.891 1 91.62 93 ARG B O 1
ATOM 2050 N N . GLU B 1 94 ? -1.696 16.578 18.312 1 91.19 94 GLU B N 1
ATOM 2051 C CA . GLU B 1 94 ? -0.301 16.156 18.219 1 91.19 94 GLU B CA 1
ATOM 2052 C C . GLU B 1 94 ? 0.378 16.766 17 1 91.19 94 GLU B C 1
ATOM 2054 O O . GLU B 1 94 ? -0.006 16.484 15.859 1 91.19 94 GLU B O 1
ATOM 2059 N N . ILE B 1 95 ? 1.335 17.484 17.297 1 93 95 ILE B N 1
ATOM 2060 C CA . ILE B 1 95 ? 2.059 18.141 16.203 1 93 95 ILE B CA 1
ATOM 2061 C C . ILE B 1 95 ? 3.004 17.141 15.547 1 93 95 ILE B C 1
ATOM 2063 O O . ILE B 1 95 ? 3.848 16.531 16.219 1 93 95 ILE B O 1
ATOM 2067 N N . LEU B 1 96 ? 2.867 17.047 14.25 1 94.38 96 LEU B N 1
ATOM 2068 C CA . LEU B 1 96 ? 3.684 16.094 13.5 1 94.38 96 LEU B CA 1
ATOM 2069 C C . LEU B 1 96 ? 4.949 16.766 12.977 1 94.38 96 LEU B C 1
ATOM 2071 O O . LEU B 1 96 ? 5.984 16.125 12.828 1 94.38 96 LEU B O 1
ATOM 2075 N N . GLY B 1 97 ? 4.805 18.047 12.672 1 94.25 97 GLY B N 1
ATOM 2076 C CA . GLY B 1 97 ? 5.949 18.797 12.164 1 94.25 97 GLY B CA 1
ATOM 2077 C C . GLY B 1 97 ? 5.609 20.219 11.773 1 94.25 97 GLY B C 1
ATOM 2078 O O . GLY B 1 97 ? 4.434 20.562 11.602 1 94.25 97 GLY B O 1
ATOM 2079 N N . GLN B 1 98 ? 6.695 20.984 11.781 1 93.69 98 GLN B N 1
ATOM 2080 C CA . GLN B 1 98 ? 6.625 22.359 11.273 1 93.69 98 GLN B CA 1
ATOM 2081 C C . GLN B 1 98 ? 7.539 22.547 10.07 1 93.69 98 GLN B C 1
ATOM 2083 O O . GLN B 1 98 ? 8.656 22.016 10.039 1 93.69 98 GLN B O 1
ATOM 2088 N N . TYR B 1 99 ? 6.957 23.297 9.141 1 95.44 99 TYR B N 1
ATOM 2089 C CA . TYR B 1 99 ? 7.633 23.422 7.855 1 95.44 99 TYR B CA 1
ATOM 2090 C C . TYR B 1 99 ? 7.664 24.875 7.387 1 95.44 99 TYR B C 1
ATOM 2092 O O . TYR B 1 99 ? 6.816 25.672 7.785 1 95.44 99 TYR B O 1
ATOM 2100 N N . ASN B 1 100 ? 8.641 25.172 6.566 1 95.69 100 ASN B N 1
ATOM 2101 C CA . ASN B 1 100 ? 8.625 26.516 6 1 95.69 100 ASN B CA 1
ATOM 2102 C C . ASN B 1 100 ? 8.344 26.5 4.504 1 95.69 100 ASN B C 1
ATOM 2104 O O . ASN B 1 100 ? 8.156 27.547 3.883 1 95.69 100 ASN B O 1
ATOM 2108 N N . GLN B 1 101 ? 8.266 25.234 3.936 1 95.19 101 GLN B N 1
ATOM 2109 C CA . GLN B 1 101 ? 7.922 25.094 2.523 1 95.19 101 GLN B CA 1
ATOM 2110 C C . GLN B 1 101 ? 6.961 23.938 2.299 1 95.19 101 GLN B C 1
ATOM 2112 O O . GLN B 1 101 ? 7.121 22.875 2.891 1 95.19 101 GLN B O 1
ATOM 2117 N N . CYS B 1 102 ? 5.941 24.234 1.422 1 96 102 CYS B N 1
ATOM 2118 C CA . CYS B 1 102 ? 5.051 23.172 0.957 1 96 102 CYS B CA 1
ATOM 2119 C C . CYS B 1 102 ? 4.805 23.297 -0.542 1 96 102 CYS B C 1
ATOM 2121 O O . CYS B 1 102 ? 4.641 24.391 -1.066 1 96 102 CYS B O 1
ATOM 2123 N N . ARG B 1 103 ? 4.863 22.172 -1.141 1 95.69 103 ARG B N 1
ATOM 2124 C CA . ARG B 1 103 ? 4.547 22.094 -2.562 1 95.69 103 ARG B CA 1
ATOM 2125 C C . ARG B 1 103 ? 3.369 21.156 -2.816 1 95.69 103 ARG B C 1
ATOM 2127 O O . ARG B 1 103 ? 3.262 20.109 -2.186 1 95.69 103 ARG B O 1
ATOM 2134 N N . ARG B 1 104 ? 2.551 21.594 -3.748 1 95.69 104 ARG B N 1
ATOM 2135 C CA . ARG B 1 104 ? 1.386 20.797 -4.125 1 95.69 104 ARG B CA 1
ATOM 2136 C C . ARG B 1 104 ? 1.457 20.375 -5.59 1 95.69 104 ARG B C 1
ATOM 2138 O O . ARG B 1 104 ? 1.932 21.141 -6.434 1 95.69 104 ARG B O 1
ATOM 2145 N N . SER B 1 105 ? 0.976 19.25 -5.805 1 95.31 105 SER B N 1
ATOM 2146 C CA . SER B 1 105 ? 0.936 18.766 -7.18 1 95.31 105 SER B CA 1
ATOM 2147 C C . SER B 1 105 ? -0.129 19.484 -7.992 1 95.31 105 SER B C 1
ATOM 2149 O O . SER B 1 105 ? -1.189 19.828 -7.469 1 95.31 105 SER B O 1
ATOM 2151 N N . THR B 1 106 ? 0.1 19.625 -9.289 1 92.25 106 THR B N 1
ATOM 2152 C CA . THR B 1 106 ? -0.873 20.25 -10.18 1 92.25 106 THR B CA 1
ATOM 2153 C C . THR B 1 106 ? -1.944 19.25 -10.594 1 92.25 106 THR B C 1
ATOM 2155 O O . THR B 1 106 ? -3.008 19.641 -11.086 1 92.25 106 THR B O 1
ATOM 2158 N N . VAL B 1 107 ? -1.693 18 -10.453 1 92.75 107 VAL B N 1
ATOM 2159 C CA . VAL B 1 107 ? -2.621 16.953 -10.852 1 92.75 107 VAL B CA 1
ATOM 2160 C C . VAL B 1 107 ? -3.719 16.797 -9.805 1 92.75 107 VAL B C 1
ATOM 2162 O O . VAL B 1 107 ? -4.891 16.609 -10.141 1 92.75 107 VAL B O 1
ATOM 2165 N N . ASP B 1 108 ? -3.354 16.812 -8.57 1 95.44 108 ASP B N 1
ATOM 2166 C CA . ASP B 1 108 ? -4.207 16.719 -7.391 1 95.44 108 ASP B CA 1
ATOM 2167 C C . ASP B 1 108 ? -3.594 17.453 -6.199 1 95.44 108 ASP B C 1
ATOM 2169 O O . ASP B 1 108 ? -2.561 17.031 -5.672 1 95.44 108 ASP B O 1
ATOM 2173 N N . PRO B 1 109 ? -4.199 18.5 -5.766 1 95.12 109 PRO B N 1
ATOM 2174 C CA . PRO B 1 109 ? -3.578 19.328 -4.727 1 95.12 109 PRO B CA 1
ATOM 2175 C C . PRO B 1 109 ? -3.432 18.594 -3.398 1 95.12 109 PRO B C 1
ATOM 2177 O O . PRO B 1 109 ? -2.727 19.062 -2.502 1 95.12 109 PRO B O 1
ATOM 2180 N N . ARG B 1 110 ? -4.098 17.453 -3.252 1 96.81 110 ARG B N 1
ATOM 2181 C CA . ARG B 1 110 ? -3.934 16.672 -2.037 1 96.81 110 ARG B CA 1
ATOM 2182 C C . ARG B 1 110 ? -2.574 15.977 -2.014 1 96.81 110 ARG B C 1
ATOM 2184 O O . ARG B 1 110 ? -2.111 15.539 -0.959 1 96.81 110 ARG B O 1
ATOM 2191 N N . ILE B 1 111 ? -1.995 15.812 -3.154 1 97.56 111 ILE B N 1
ATOM 2192 C CA . ILE B 1 111 ? -0.629 15.312 -3.26 1 97.56 111 ILE B CA 1
ATOM 2193 C C . ILE B 1 111 ? 0.36 16.453 -3.008 1 97.56 111 ILE B C 1
ATOM 2195 O O . ILE B 1 111 ? 0.448 17.391 -3.797 1 97.56 111 ILE B O 1
ATOM 2199 N N . MET B 1 112 ? 1.117 16.297 -1.906 1 97 112 MET B N 1
ATOM 2200 C CA . MET B 1 112 ? 1.964 17.438 -1.545 1 97 112 MET B CA 1
ATOM 2201 C C . MET B 1 112 ? 3.158 16.969 -0.714 1 97 112 MET B C 1
ATOM 2203 O O . MET B 1 112 ? 3.191 15.836 -0.238 1 97 112 MET B O 1
ATOM 2207 N N . ASN B 1 113 ? 4.113 17.781 -0.631 1 96.88 113 ASN B N 1
ATOM 2208 C CA . ASN B 1 113 ? 5.242 17.656 0.288 1 96.88 113 ASN B CA 1
ATOM 2209 C C . ASN B 1 113 ? 5.465 18.953 1.078 1 96.88 113 ASN B C 1
ATOM 2211 O O . ASN B 1 113 ? 5.414 20.047 0.517 1 96.88 113 ASN B O 1
ATOM 2215 N N . CYS B 1 114 ? 5.664 18.812 2.285 1 96.94 114 CYS B N 1
ATOM 2216 C CA . CYS B 1 114 ? 6.082 19.906 3.152 1 96.94 114 CYS B CA 1
ATOM 2217 C C . CYS B 1 114 ? 7.41 19.594 3.832 1 96.94 114 CYS B C 1
ATOM 2219 O O . CYS B 1 114 ? 7.641 18.453 4.254 1 96.94 114 CYS B O 1
ATOM 2221 N N . TYR B 1 115 ? 8.219 20.562 3.852 1 95.94 115 TYR B N 1
ATOM 2222 C CA . TYR B 1 115 ? 9.539 20.312 4.418 1 95.94 115 TYR B CA 1
ATOM 2223 C C . TYR B 1 115 ? 10.148 21.594 4.973 1 95.94 115 TYR B C 1
ATOM 2225 O O . TYR B 1 115 ? 9.656 22.688 4.691 1 95.94 115 TYR B O 1
ATOM 2233 N N . ARG B 1 116 ? 11.148 21.359 5.742 1 94.31 116 ARG B N 1
ATOM 2234 C CA . ARG B 1 116 ? 11.883 22.484 6.309 1 94.31 116 ARG B CA 1
ATOM 2235 C C . ARG B 1 116 ? 13.203 22.703 5.578 1 94.31 116 ARG B C 1
ATOM 2237 O O . ARG B 1 116 ? 13.961 21.75 5.352 1 94.31 116 ARG B O 1
ATOM 2244 N N . ILE B 1 117 ? 13.375 23.875 5.18 1 92.94 117 ILE B N 1
ATOM 2245 C CA . ILE B 1 117 ? 1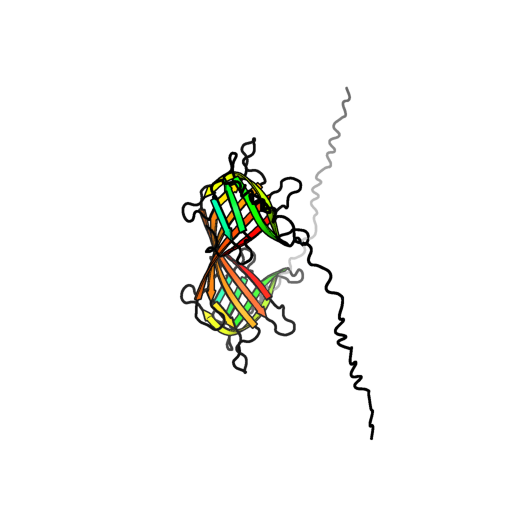4.68 24.25 4.648 1 92.94 117 ILE B CA 1
ATOM 2246 C C . ILE B 1 117 ? 15.547 24.828 5.77 1 92.94 117 ILE B C 1
ATOM 2248 O O . ILE B 1 117 ? 15.164 25.781 6.434 1 92.94 117 ILE B O 1
ATOM 2252 N N . GLU B 1 118 ? 16.656 24.25 5.926 1 92.06 118 GLU B N 1
ATOM 2253 C CA . GLU B 1 118 ? 17.594 24.703 6.953 1 92.06 118 GLU B CA 1
ATOM 2254 C C . GLU B 1 118 ? 18.344 25.953 6.5 1 92.06 118 GLU B C 1
ATOM 2256 O O . GLU B 1 118 ? 18.391 26.25 5.309 1 92.06 118 GLU B O 1
ATOM 2261 N N . PRO B 1 119 ? 18.938 26.625 7.574 1 90.44 119 PRO B N 1
ATOM 2262 C CA . PRO B 1 119 ? 19.688 27.828 7.215 1 90.44 119 PRO B CA 1
ATOM 2263 C C . PRO B 1 119 ? 20.797 27.562 6.195 1 90.44 119 PRO B C 1
ATOM 2265 O O . PRO B 1 119 ? 21.156 28.469 5.434 1 90.44 119 PRO B O 1
ATOM 2268 N N . SER B 1 120 ? 21.203 26.359 6.164 1 91.81 120 SER B N 1
ATOM 2269 C CA . SER B 1 120 ? 22.234 25.984 5.199 1 91.81 120 SER B CA 1
ATOM 2270 C C . SER B 1 120 ? 21.641 25.859 3.795 1 91.81 120 SER B C 1
ATOM 2272 O O . SER B 1 120 ? 22.391 25.734 2.82 1 91.81 120 SER B O 1
ATOM 2274 N N . GLY B 1 121 ? 20.375 25.875 3.648 1 90.38 121 GLY B N 1
ATOM 2275 C CA . GLY B 1 121 ? 19.719 25.766 2.352 1 90.38 121 GLY B CA 1
ATOM 2276 C C . GLY B 1 121 ? 19.312 24.344 2.02 1 90.38 121 GLY B C 1
ATOM 2277 O O . GLY B 1 121 ? 18.688 24.094 0.98 1 90.38 121 GLY B O 1
ATOM 2278 N N . THR B 1 122 ? 19.641 23.438 2.91 1 89.88 122 THR B N 1
ATOM 2279 C CA . THR B 1 122 ? 19.328 22.031 2.668 1 89.88 122 THR B CA 1
ATOM 2280 C C . THR B 1 122 ? 18 21.672 3.312 1 89.88 122 THR B C 1
ATOM 2282 O O . THR B 1 122 ? 17.531 22.359 4.219 1 89.88 122 THR B O 1
ATOM 2285 N N . ILE B 1 123 ? 17.406 20.625 2.73 1 90.19 123 ILE B N 1
ATOM 2286 C CA . ILE B 1 123 ? 16.172 20.125 3.312 1 90.19 123 ILE B CA 1
ATOM 2287 C C . ILE B 1 123 ? 16.469 19.438 4.648 1 90.19 123 ILE B C 1
ATOM 2289 O O . ILE B 1 123 ? 17.359 18.594 4.738 1 90.19 123 ILE B O 1
ATOM 2293 N N . GLY B 1 124 ? 15.742 19.828 5.617 1 88.75 124 GLY B N 1
ATOM 2294 C CA . GLY B 1 124 ? 15.93 19.297 6.957 1 88.75 124 GLY B CA 1
ATOM 2295 C C . GLY B 1 124 ? 15.352 17.906 7.141 1 88.75 124 GLY B C 1
ATOM 2296 O O . GLY B 1 124 ? 15.023 17.234 6.16 1 88.75 124 GLY B O 1
ATOM 2297 N N . LYS B 1 125 ? 15.336 17.531 8.414 1 88.62 125 LYS B N 1
ATOM 2298 C CA . LYS B 1 125 ? 14.93 16.156 8.742 1 88.62 125 LYS B CA 1
ATOM 2299 C C . LYS B 1 125 ? 13.453 16.094 9.125 1 88.62 125 LYS B C 1
ATOM 2301 O O . LYS B 1 125 ? 13.016 15.148 9.773 1 88.62 125 LYS B O 1
ATOM 2306 N N . VAL B 1 126 ? 12.773 17.141 8.867 1 93.69 126 VAL B N 1
ATOM 2307 C CA . VAL B 1 126 ? 11.336 17.188 9.094 1 93.69 126 VAL B CA 1
ATOM 2308 C C . VAL B 1 126 ? 10.602 17.328 7.762 1 93.69 126 VAL B C 1
ATOM 2310 O O . VAL B 1 126 ? 10.758 18.328 7.066 1 93.69 126 VAL B O 1
ATOM 2313 N N . VAL B 1 127 ? 9.867 16.203 7.426 1 95.62 127 VAL B N 1
ATOM 2314 C CA . VAL B 1 127 ? 9.227 16.156 6.117 1 95.62 127 VAL B CA 1
ATOM 2315 C C . VAL B 1 127 ? 7.848 15.516 6.242 1 95.62 127 VAL B C 1
ATOM 2317 O O . VAL B 1 127 ? 7.664 14.562 7 1 95.62 127 VAL B O 1
ATOM 2320 N N . LEU B 1 128 ? 6.91 16.094 5.555 1 97 128 LEU B N 1
ATOM 2321 C CA . LEU B 1 128 ? 5.609 15.477 5.34 1 97 128 LEU B CA 1
ATOM 2322 C C . LEU B 1 128 ? 5.359 15.234 3.857 1 97 128 LEU B C 1
ATOM 2324 O O . LEU B 1 128 ? 5.566 16.125 3.033 1 97 128 LEU B O 1
ATOM 2328 N N . SER B 1 129 ? 5.004 14.023 3.539 1 97.56 129 SER B N 1
ATOM 2329 C CA . SER B 1 129 ? 4.703 13.688 2.152 1 97.56 129 SER B CA 1
ATOM 2330 C C . SER B 1 129 ? 3.402 12.898 2.047 1 97.56 129 SER B C 1
ATOM 2332 O O . SER B 1 129 ? 3.115 12.047 2.891 1 97.56 129 SER B O 1
ATOM 2334 N N . THR B 1 130 ? 2.67 13.234 0.979 1 98.19 130 THR B N 1
ATOM 2335 C CA . THR B 1 130 ? 1.445 12.484 0.721 1 98.19 130 THR B CA 1
ATOM 2336 C C . THR B 1 130 ? 1.542 11.727 -0.6 1 98.19 130 THR B C 1
ATOM 2338 O O . THR B 1 130 ? 2.184 12.195 -1.544 1 98.19 130 THR B O 1
ATOM 2341 N N . THR B 1 131 ? 0.967 10.594 -0.681 1 98.19 131 THR B N 1
ATOM 2342 C CA . THR B 1 131 ? 0.917 9.742 -1.861 1 98.19 131 THR B CA 1
ATOM 2343 C C . THR B 1 131 ? -0.514 9.289 -2.143 1 98.19 131 THR B C 1
ATOM 2345 O O . THR B 1 131 ? -1.169 8.711 -1.273 1 98.19 131 THR B O 1
ATOM 2348 N N . ARG B 1 132 ? -1.028 9.594 -3.25 1 98.56 132 ARG B N 1
ATOM 2349 C CA . ARG B 1 132 ? -2.307 9.023 -3.666 1 98.56 132 ARG B CA 1
ATOM 2350 C C . ARG B 1 132 ? -2.135 7.586 -4.145 1 98.56 132 ARG B C 1
ATOM 2352 O O . ARG B 1 132 ? -1.295 7.305 -5.004 1 98.56 132 ARG B O 1
ATOM 2359 N N . VAL B 1 133 ? -2.852 6.785 -3.648 1 98.19 133 VAL B N 1
ATOM 2360 C CA . VAL B 1 133 ? -2.779 5.359 -3.963 1 98.19 133 VAL B CA 1
ATOM 2361 C C . VAL B 1 133 ? -4.113 4.891 -4.543 1 98.19 133 VAL B C 1
ATOM 2363 O O . VAL B 1 133 ? -5.148 4.984 -3.885 1 98.19 133 VAL B O 1
ATOM 2366 N N . GLN B 1 134 ? -4.105 4.449 -5.719 1 97.56 134 GLN B N 1
ATOM 2367 C CA . GLN B 1 134 ? -5.273 3.865 -6.367 1 97.56 134 GLN B CA 1
ATOM 2368 C C . GLN B 1 134 ? -5.148 2.348 -6.465 1 97.56 134 GLN B C 1
ATOM 2370 O O . GLN B 1 134 ? -4.145 1.834 -6.965 1 97.56 134 GLN B O 1
ATOM 2375 N N . LYS B 1 135 ? -6.145 1.697 -6 1 97.25 135 LYS B N 1
ATOM 2376 C CA . LYS B 1 135 ? -6.141 0.237 -5.988 1 97.25 135 LYS B CA 1
ATOM 2377 C C . LYS B 1 135 ? -7.25 -0.322 -6.875 1 97.25 135 LYS B C 1
ATOM 2379 O O . LYS B 1 135 ? -8.383 0.162 -6.836 1 97.25 135 LYS B O 1
ATOM 2384 N N . THR B 1 136 ? -6.934 -1.212 -7.676 1 96.69 136 THR B N 1
ATOM 2385 C CA . THR B 1 136 ? -7.875 -1.948 -8.516 1 96.69 136 THR B CA 1
ATOM 2386 C C . THR B 1 136 ? -7.781 -3.447 -8.242 1 96.69 136 THR B C 1
ATOM 2388 O O . THR B 1 136 ? -6.699 -4.031 -8.336 1 96.69 136 THR B O 1
ATOM 2391 N N . GLN B 1 137 ? -8.812 -4.035 -7.84 1 96.5 137 GLN B N 1
ATOM 2392 C CA . GLN B 1 137 ? -8.828 -5.461 -7.527 1 96.5 137 GLN B CA 1
ATOM 2393 C C . GLN B 1 137 ? -10.172 -6.086 -7.898 1 96.5 137 GLN B C 1
ATOM 2395 O O . GLN B 1 137 ? -11.133 -5.375 -8.195 1 96.5 137 GLN B O 1
ATOM 2400 N N . MET B 1 138 ? -10.125 -7.43 -7.922 1 96.06 138 MET B N 1
ATOM 2401 C CA . MET B 1 138 ? -11.375 -8.141 -8.148 1 96.06 138 MET B CA 1
ATOM 2402 C C . MET B 1 138 ? -11.969 -8.633 -6.828 1 96.06 138 MET B C 1
ATOM 2404 O O . MET B 1 138 ? -11.234 -8.953 -5.895 1 96.06 138 MET B O 1
ATOM 2408 N N . VAL B 1 139 ? -13.273 -8.586 -6.797 1 93.94 139 VAL B N 1
ATOM 2409 C CA . VAL B 1 139 ? -13.953 -9.219 -5.672 1 93.94 139 VAL B CA 1
ATOM 2410 C C . VAL B 1 139 ? -13.805 -10.734 -5.762 1 93.94 139 VAL B C 1
ATOM 2412 O O . VAL B 1 139 ? -14.062 -11.328 -6.809 1 93.94 139 VAL B O 1
ATOM 2415 N N . ILE B 1 140 ? -13.383 -11.297 -4.625 1 91.31 140 ILE B N 1
ATOM 2416 C CA . ILE B 1 140 ? -13.141 -12.742 -4.629 1 91.31 140 ILE B CA 1
ATOM 2417 C C . ILE B 1 140 ? -14.43 -13.477 -5 1 91.31 140 ILE B C 1
ATOM 2419 O O . ILE B 1 140 ? -15.492 -13.195 -4.441 1 91.31 140 ILE B O 1
ATOM 2423 N N . GLY B 1 141 ? -14.383 -14.406 -5.91 1 88 141 GLY B N 1
ATOM 2424 C CA . GLY B 1 141 ? -15.531 -15.203 -6.32 1 88 141 GLY B CA 1
ATOM 2425 C C . GLY B 1 141 ? -16.406 -14.508 -7.34 1 88 141 GLY B C 1
ATOM 2426 O O . GLY B 1 141 ? -17.438 -15.055 -7.762 1 88 141 GLY B O 1
ATOM 2427 N N . SER B 1 142 ? -16.016 -13.281 -7.68 1 88.88 142 SER B N 1
ATOM 2428 C CA . SER B 1 142 ? -16.797 -12.5 -8.641 1 88.88 142 SER B CA 1
ATOM 2429 C C . SER B 1 142 ? -15.906 -11.953 -9.758 1 88.88 142 SER B C 1
ATOM 2431 O O . SER B 1 142 ? -14.68 -11.945 -9.633 1 88.88 142 SER B O 1
ATOM 2433 N N . SER B 1 143 ? -16.516 -11.602 -10.844 1 89.44 143 SER B N 1
ATOM 2434 C CA . SER B 1 143 ? -15.789 -10.977 -11.945 1 89.44 143 SER B CA 1
ATOM 2435 C C . SER B 1 143 ? -15.773 -9.453 -11.805 1 89.44 143 SER B C 1
ATOM 2437 O O . SER B 1 143 ? -15.219 -8.75 -12.656 1 89.44 143 SER B O 1
ATOM 2439 N N . THR B 1 144 ? -16.32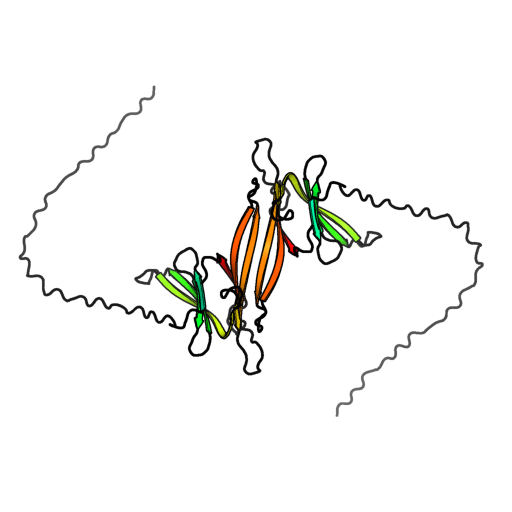8 -9.062 -10.734 1 94.12 144 THR B N 1
ATOM 2440 C CA . THR B 1 144 ? -16.438 -7.625 -10.523 1 94.12 144 THR B CA 1
ATOM 2441 C C . THR B 1 144 ? -15.094 -7.039 -10.094 1 94.12 144 THR B C 1
ATOM 2443 O O . THR B 1 144 ? -14.438 -7.57 -9.195 1 94.12 144 THR B O 1
ATOM 2446 N N . THR B 1 145 ? -14.742 -5.984 -10.828 1 94.94 145 THR B N 1
ATOM 2447 C CA . THR B 1 145 ? -13.547 -5.23 -10.469 1 94.94 145 THR B CA 1
ATOM 2448 C C . THR B 1 145 ? -13.914 -3.977 -9.68 1 94.94 145 THR B C 1
ATOM 2450 O O . THR B 1 145 ? -14.852 -3.266 -10.047 1 94.94 145 THR B O 1
ATOM 2453 N N . VAL B 1 146 ? -13.242 -3.781 -8.609 1 95.31 146 VAL B N 1
ATOM 2454 C CA . VAL B 1 146 ? -13.492 -2.602 -7.789 1 95.31 146 VAL B CA 1
ATOM 2455 C C . VAL B 1 146 ? -12.258 -1.708 -7.77 1 95.31 146 VAL B C 1
ATOM 2457 O O . VAL B 1 146 ? -11.133 -2.197 -7.863 1 95.31 146 VAL B O 1
ATOM 2460 N N . ASN B 1 147 ? -12.531 -0.466 -7.746 1 95.69 147 ASN B N 1
ATOM 2461 C CA . ASN B 1 147 ? -11.508 0.569 -7.645 1 95.69 147 ASN B CA 1
ATOM 2462 C C . ASN B 1 147 ? -11.742 1.474 -6.441 1 95.69 147 ASN B C 1
ATOM 2464 O O . ASN B 1 147 ? -12.875 1.869 -6.168 1 95.69 147 ASN B O 1
ATOM 2468 N N . TYR B 1 148 ? -10.664 1.668 -5.699 1 95.12 148 TYR B N 1
ATOM 2469 C CA . TYR B 1 148 ? -10.758 2.658 -4.633 1 95.12 148 TYR B CA 1
ATOM 2470 C C . TYR B 1 148 ? -9.43 3.387 -4.453 1 95.12 148 TYR B C 1
ATOM 2472 O O . TYR B 1 148 ? -8.391 2.924 -4.926 1 95.12 148 TYR B O 1
ATOM 2480 N N . SER B 1 149 ? -9.531 4.566 -3.852 1 97 149 SER B N 1
ATOM 2481 C CA . SER B 1 149 ? -8.367 5.441 -3.711 1 97 149 SER B CA 1
ATOM 2482 C C . SER B 1 149 ? -8.141 5.828 -2.254 1 97 149 SER B C 1
ATOM 2484 O O . SER B 1 149 ? -9.102 5.992 -1.494 1 97 149 SER B O 1
ATOM 2486 N N . GLU B 1 150 ? -6.875 5.91 -1.967 1 98.06 150 GLU B N 1
ATOM 2487 C CA . GLU B 1 150 ? -6.469 6.348 -0.636 1 98.06 150 GLU B CA 1
ATOM 2488 C C . GLU B 1 150 ? -5.363 7.395 -0.715 1 98.06 150 GLU B C 1
ATOM 2490 O O . GLU B 1 150 ? -4.719 7.547 -1.754 1 98.06 150 GLU B O 1
ATOM 2495 N N . LEU B 1 151 ? -5.293 8.18 0.325 1 98.44 151 LEU B N 1
ATOM 2496 C CA . LEU B 1 151 ? -4.164 9.086 0.51 1 98.44 151 LEU B CA 1
ATOM 2497 C C . LEU B 1 151 ? -3.281 8.625 1.666 1 98.44 151 LEU B C 1
ATOM 2499 O O . LEU B 1 151 ? -3.738 8.547 2.809 1 98.44 151 LEU B O 1
ATOM 2503 N N . SER B 1 152 ? -2.086 8.242 1.319 1 98.06 152 SER B N 1
ATOM 2504 C CA . SER B 1 152 ? -1.087 7.926 2.334 1 98.06 152 SER B CA 1
ATOM 2505 C C . SER B 1 152 ? -0.298 9.164 2.742 1 98.06 152 SER B C 1
ATOM 2507 O O . SER B 1 152 ? 0.182 9.914 1.885 1 98.06 152 SER B O 1
ATOM 2509 N N . VAL B 1 153 ? -0.201 9.383 4.047 1 97.75 153 VAL B N 1
ATOM 2510 C CA . VAL B 1 153 ? 0.543 10.523 4.582 1 97.75 153 VAL B CA 1
ATOM 2511 C C . VAL B 1 153 ? 1.721 10.023 5.414 1 97.75 153 VAL B C 1
ATOM 2513 O O . VAL B 1 153 ? 1.535 9.273 6.379 1 97.75 153 VAL B O 1
ATOM 2516 N N . ALA B 1 154 ? 2.875 10.406 5.031 1 97.31 154 ALA B N 1
ATOM 2517 C CA . ALA B 1 154 ? 4.086 10.094 5.789 1 97.31 154 ALA B CA 1
ATOM 2518 C C . ALA B 1 154 ? 4.656 11.344 6.449 1 97.31 154 ALA B C 1
ATOM 2520 O O . ALA B 1 154 ? 5.004 12.312 5.766 1 97.31 154 ALA B O 1
ATOM 2521 N N . ALA B 1 155 ? 4.73 11.242 7.719 1 96.19 155 ALA B N 1
ATOM 2522 C CA . ALA B 1 155 ? 5.328 12.336 8.484 1 96.19 155 ALA B CA 1
ATOM 2523 C C . ALA B 1 155 ? 6.641 11.898 9.133 1 96.19 155 ALA B C 1
ATOM 2525 O O . ALA B 1 155 ? 6.664 10.953 9.922 1 96.19 155 ALA B O 1
ATOM 2526 N N . ILE B 1 156 ? 7.641 12.531 8.773 1 94 156 ILE B N 1
ATOM 2527 C CA . ILE B 1 156 ? 8.969 12.266 9.312 1 94 156 ILE B CA 1
ATOM 2528 C C . ILE B 1 156 ? 9.461 13.477 10.102 1 94 156 ILE B C 1
ATOM 2530 O O . ILE B 1 156 ? 9.484 14.594 9.586 1 94 156 ILE B O 1
ATOM 2534 N N . ASN B 1 157 ? 9.734 13.258 11.336 1 92.56 157 ASN B N 1
ATOM 2535 C CA . ASN B 1 157 ? 10.281 14.289 12.219 1 92.56 157 ASN B CA 1
ATOM 2536 C C . ASN B 1 157 ? 11.445 13.75 13.047 1 92.56 157 ASN B C 1
ATOM 2538 O O . ASN B 1 157 ? 11.227 13.062 14.055 1 92.56 157 ASN B O 1
ATOM 2542 N N . GLN B 1 158 ? 12.586 14.008 12.617 1 86.69 158 GLN B N 1
ATOM 2543 C CA . GLN B 1 158 ? 13.766 13.477 13.297 1 86.69 158 GLN B CA 1
ATOM 2544 C C . GLN B 1 158 ? 14.367 14.516 14.25 1 86.69 158 GLN B C 1
ATOM 2546 O O . GLN B 1 158 ? 15.539 14.414 14.617 1 86.69 158 GLN B O 1
ATOM 2551 N N . ASP B 1 159 ? 13.617 15.539 14.484 1 84.5 159 ASP B N 1
ATOM 2552 C CA . ASP B 1 159 ? 14.062 16.438 15.539 1 84.5 159 ASP B CA 1
ATOM 2553 C C . ASP B 1 159 ? 14.188 15.711 16.875 1 84.5 159 ASP B C 1
ATOM 2555 O O . ASP B 1 159 ? 13.477 14.734 17.125 1 84.5 159 ASP B O 1
ATOM 2559 N N . PRO B 1 160 ? 15.211 16.094 17.625 1 75.38 160 PRO B N 1
ATOM 2560 C CA . PRO B 1 160 ? 15.383 15.422 18.922 1 75.38 160 PRO B CA 1
ATOM 2561 C C . PRO B 1 160 ? 14.086 15.32 19.719 1 75.38 160 PRO B C 1
ATOM 2563 O O . PRO B 1 160 ? 13.344 16.297 19.828 1 75.38 160 PRO B O 1
ATOM 2566 N N . GLY B 1 161 ? 13.688 14.102 20.281 1 72.25 161 GLY B N 1
ATOM 2567 C CA . GLY B 1 161 ? 12.523 13.875 21.125 1 72.25 161 GLY B CA 1
ATOM 2568 C C . GLY B 1 161 ? 11.273 13.531 20.328 1 72.25 161 GLY B C 1
ATOM 2569 O O . GLY B 1 161 ? 10.219 13.258 20.906 1 72.25 161 GLY B O 1
ATOM 2570 N N . GLN B 1 162 ? 11.406 13.68 19.062 1 72.19 162 GLN B N 1
ATOM 2571 C CA . GLN B 1 162 ? 10.227 13.438 18.234 1 72.19 162 GLN B CA 1
ATOM 2572 C C . GLN B 1 162 ? 10.219 12.008 17.703 1 72.19 162 GLN B C 1
ATOM 2574 O O . GLN B 1 162 ? 11.234 11.312 17.75 1 72.19 162 GLN B O 1
ATOM 2579 N N . THR B 1 163 ? 9.008 11.555 17.406 1 67.06 163 THR B N 1
ATOM 2580 C CA . THR B 1 163 ? 8.844 10.242 16.781 1 67.06 163 THR B CA 1
ATOM 2581 C C . THR B 1 163 ? 9.32 10.266 15.336 1 67.06 163 THR B C 1
ATOM 2583 O O . THR B 1 163 ? 8.906 11.125 14.555 1 67.06 163 THR B O 1
ATOM 2586 N N . PRO B 1 164 ? 10.156 9.344 15 1 79.19 164 PRO B N 1
ATOM 2587 C CA . PRO B 1 164 ? 10.883 9.461 13.734 1 79.19 164 PRO B CA 1
ATOM 2588 C C . PRO B 1 164 ? 9.969 9.336 12.516 1 79.19 164 PRO B C 1
ATOM 2590 O O . PRO B 1 164 ? 10.062 10.141 11.586 1 79.19 164 PRO B O 1
ATOM 2593 N N . ARG B 1 165 ? 9.164 8.406 12.289 1 89.25 165 ARG B N 1
ATOM 2594 C CA . ARG B 1 165 ? 8.281 8.305 11.125 1 89.25 165 ARG B CA 1
ATOM 2595 C C . ARG B 1 165 ? 6.891 7.82 11.539 1 89.25 165 ARG B C 1
ATOM 2597 O O . ARG B 1 165 ? 6.766 6.93 12.375 1 89.25 165 ARG B O 1
ATOM 2604 N N . ARG B 1 166 ? 5.84 8.555 11.102 1 93.19 166 ARG B N 1
ATOM 2605 C CA . ARG B 1 166 ? 4.449 8.148 11.266 1 93.19 166 ARG B CA 1
ATOM 2606 C C . ARG B 1 166 ? 3.732 8.102 9.914 1 93.19 166 ARG B C 1
ATOM 2608 O O . ARG B 1 166 ? 3.871 9.016 9.102 1 93.19 166 ARG B O 1
ATOM 2615 N N . ASP B 1 167 ? 3.068 7.094 9.805 1 95.69 167 ASP B N 1
ATOM 2616 C CA . ASP B 1 167 ? 2.318 6.902 8.57 1 95.69 167 ASP B CA 1
ATOM 2617 C C . ASP B 1 167 ? 0.817 6.84 8.844 1 95.69 167 ASP B C 1
ATOM 2619 O O . ASP B 1 167 ? 0.383 6.211 9.812 1 95.69 167 ASP B O 1
ATOM 2623 N N . TYR B 1 168 ? 0.04 7.52 7.98 1 95.81 168 TYR B N 1
ATOM 2624 C CA . TYR B 1 168 ? -1.418 7.516 8.031 1 95.81 168 TYR B CA 1
ATOM 2625 C C . TYR B 1 168 ? -2.01 7.18 6.668 1 95.81 168 TYR B C 1
ATOM 2627 O O . TYR B 1 168 ? -1.414 7.488 5.629 1 95.81 168 TYR B O 1
ATOM 2635 N N . VAL B 1 169 ? -3.141 6.543 6.699 1 97.38 169 VAL B N 1
ATOM 2636 C CA . VAL B 1 169 ? -3.861 6.25 5.465 1 97.38 169 VAL B CA 1
ATOM 2637 C C . VAL B 1 169 ? -5.328 6.648 5.613 1 97.38 169 VAL B C 1
ATOM 2639 O O . VAL B 1 169 ? -5.977 6.293 6.602 1 97.38 169 VAL B O 1
ATOM 2642 N N . PHE B 1 170 ? -5.781 7.391 4.594 1 96.94 170 PHE B N 1
ATOM 2643 C CA . PHE B 1 170 ? -7.16 7.855 4.566 1 96.94 170 PHE B CA 1
ATOM 2644 C C . PHE B 1 170 ? -7.82 7.531 3.232 1 96.94 170 PHE B C 1
ATOM 2646 O O . PHE B 1 170 ? -7.164 7.555 2.189 1 96.94 170 PHE B O 1
ATOM 2653 N N . PRO B 1 171 ? -9.172 7.207 3.312 1 96.56 171 PRO B N 1
ATOM 2654 C CA . PRO B 1 171 ? -9.844 7.285 2.012 1 96.56 171 PRO B CA 1
ATOM 2655 C C . PRO B 1 171 ? -9.648 8.641 1.33 1 96.56 171 PRO B C 1
ATOM 2657 O O . PRO B 1 171 ? -9.75 9.68 1.981 1 96.56 171 PRO B O 1
ATOM 2660 N N . LEU B 1 172 ? -9.344 8.562 0.075 1 97.31 172 LEU B N 1
ATOM 2661 C CA . LEU B 1 172 ? -9.086 9.805 -0.646 1 97.31 172 LEU B CA 1
ATOM 2662 C C . LEU B 1 172 ? -10.273 10.758 -0.539 1 97.31 172 LEU B C 1
ATOM 2664 O O . LEU B 1 172 ? -10.094 11.977 -0.48 1 97.31 172 LEU B O 1
ATOM 2668 N N . SER B 1 173 ? -11.477 10.219 -0.5 1 94.94 173 SER B N 1
ATOM 2669 C CA . SER B 1 173 ? -12.703 11 -0.452 1 94.94 173 SER B CA 1
ATOM 2670 C C . SER B 1 173 ? -12.812 11.781 0.856 1 94.94 173 SER B C 1
ATOM 2672 O O . SER B 1 173 ? -13.586 12.734 0.956 1 94.94 173 SER B O 1
ATOM 2674 N N . ASP B 1 174 ? -12.031 11.398 1.831 1 96.12 174 ASP B N 1
ATOM 2675 C CA . ASP B 1 174 ? -12.125 12.039 3.141 1 96.12 174 ASP B CA 1
ATOM 2676 C C . ASP B 1 174 ? -11.039 13.102 3.307 1 96.12 174 ASP B C 1
ATOM 2678 O O . ASP B 1 174 ? -10.812 13.594 4.414 1 96.12 174 ASP B O 1
ATOM 2682 N N . CYS B 1 175 ? -10.367 13.359 2.211 1 97 175 CYS B N 1
ATOM 2683 C CA . CYS B 1 175 ? -9.305 14.352 2.25 1 97 175 CYS B CA 1
ATOM 2684 C C . CYS B 1 175 ? -9.617 15.516 1.317 1 97 175 CYS B C 1
ATOM 2686 O O . CYS B 1 175 ? -10.133 15.32 0.219 1 97 175 CYS B O 1
ATOM 2688 N N . GLN B 1 176 ? -9.297 16.734 1.811 1 93.94 176 GLN B N 1
ATOM 2689 C CA . GLN B 1 176 ? -9.547 17.938 1.024 1 93.94 176 GLN B CA 1
ATOM 2690 C C . GLN B 1 176 ? -8.352 18.875 1.067 1 93.94 176 GLN B C 1
ATOM 2692 O O . GLN B 1 176 ? -7.594 18.875 2.039 1 93.94 176 GLN B O 1
#

Solvent-accessible surface area (backbone atoms only — not comparable to full-atom values): 20739 Å² total; per-residue (Å²): 132,88,67,88,85,77,93,78,88,77,89,84,82,88,73,87,79,81,76,84,84,81,74,79,74,72,81,78,74,80,79,70,75,74,74,71,71,70,71,70,70,74,72,67,54,78,78,33,61,71,66,34,39,36,47,46,94,65,76,79,21,29,38,38,29,30,35,50,98,79,29,34,38,32,32,43,34,35,63,39,82,30,86,85,38,94,74,34,50,43,80,44,74,43,76,56,44,64,22,63,41,73,44,60,34,91,89,44,63,75,26,24,35,32,29,22,66,38,97,86,69,44,76,51,64,31,38,36,39,23,31,38,36,37,38,38,32,50,44,82,98,47,81,50,72,46,75,51,50,29,33,36,37,40,36,28,17,61,52,90,94,48,70,50,74,46,77,47,78,34,56,38,89,41,43,81,132,87,70,88,73,91,83,80,82,74,83,75,82,81,75,83,76,79,78,80,81,81,71,80,76,71,81,76,71,82,80,68,77,72,72,68,71,70,71,71,71,74,73,66,55,80,78,31,62,72,66,33,38,34,47,47,95,64,75,78,22,28,37,38,29,29,35,50,100,80,28,34,38,32,31,43,35,34,64,39,80,30,86,86,36,92,75,34,48,44,80,44,75,43,76,54,44,64,22,64,41,74,45,58,33,90,89,44,61,76,26,24,34,33,29,21,65,37,98,85,68,43,77,50,63,30,38,36,40,23,30,37,36,37,38,39,31,50,45,82,100,46,81,49,71,46,73,51,51,29,33,36,36,39,35,26,16,60,52,91,96,48,68,51,72,47,77,47,79,34,55,38,89,41,45,81

Nearest PDB structures (foldseek):
  8tv0-assembly1_E  TM=2.881E-01  e=3.165E-02  Xenorhabdus nematophila
  4o9y-assembly2_G  TM=2.670E-01  e=4.357E-02  Photorhabdus luminescens
  6rw6-assembly1_B  TM=2.875E-01  e=1.199E-01  Photorhabdus luminescens
  6l7e-assembly1_B  TM=2.447E-01  e=1.265E-01  Photorhabdus luminescens
  8tv0-assembly1_E  TM=2.834E-01  e=4.640E-02  Xenorhabdus nematophila

Radius of gyration: 37.17 Å; Cα contacts (8 Å, |Δi|>4): 683; chains: 2; bounding box: 112×78×84 Å

pLDDT: mean 73.24, std 30.27, range [18.73, 98.56]

Secondary structure (DSSP, 8-state):
-----------------------------------------------S-EEEEEE-SSTT-EEEEEE-SSSEEEEEEEEEE-TTSTTSEEEEEEEEEEESEEEE-SS-TT-EEEEEEPTTSSEEEEEEEEEEEEEEEEPTTS--EEEEEEEEEEEEE-STTS-SEEEEEEEGGGB-/-----------------------------------------------S-EEEEEE-SSTT-EEEEEE-SSSEEEEEEEEEE-TTSTTSEEEEEEEEEEESEEEE-SS-TT-EEEEEEPTTSSEEEEEEEEEEEEEEEEPTTS--EEEEEEEEEEEEE-STTS-SEEEEEEEGGGB-

Foldseek 3Di:
DCDDDDPPPPPDDDPDPDDDDPPDPPDPPDPPPPPPPPPPPCCVVLPADWQKWFDDPDARWIWTWGAHPQAIWIWTWGWDADCVDPVRIDIDIGTLDTAHDKDADPVGRNFIKGFHQDPVRDTDQWMKGKDKDKDWDDDPPDPDIDIFIKIKIWTADPPPPHDGIDIDIGGPVRMD/DDDDDDDPPPPPPDPPPDDDDPPDPPDDDDPPPPPPPPPPPCPVVLPADWQKWFDDPDARWIWTWGAHPQAIWIWTWGWDADCVDPVSIDIDIGTLDTAHDKDADPVDRNFIKGFHQDPVRDTDQWMKGKDKDKDWDDDPPDPDIDIFIKIKIWTADPPPPHDGIDIDIGGPVRMD

Sequence (352 aa):
MRSPIRFSAMILMSALMGVGCNGAQPQDPAAEAEVIAETAEVKQGAVGDVVLRCDEFQGGTHLEVVQTATGFEAAYVSEEYDPWDCRCTYTKREILGQYNQCRRSTVDPRIMNCYRIEPSGTIGKVVLSTTRVQKTQMVIGSSTTVNYSELSVAAINQDPGQTPRRDYVFPLSDCQMRSPIRFSAMILMSALMGVGCNGAQPQDPAAEAEVIAETAEVKQGAVGDVVLRCDEFQGGTHLEVVQTATGFEAAYVSEEYDPWDCRCTYTKREILGQYNQCRRSTVDPRIMNCYRIEPSGTIGKVVLSTTRVQKTQMVIGSSTTVNYSELSVAAINQDPGQTPRRDYVFPLSDCQ